Protein AF-A0A355WFZ4-F1 (afdb_monomer_lite)

Radius of gyration: 23.81 Å; chains: 1; bounding box: 80×72×52 Å

Sequence (322 aa):
ASVEVGNEFNSQDFVSGPVADTDINTRAAYYVRQLKSVHAQVKAANPNVRILGCSTLAIPLAYLRPVFALGGGDYMDALAIHPYSTSVEQLARQVALVRRIPQARLMPIEVTEFGSTDPIQAPAKLLEGFCQMALAGVTRLVWYPLSARGDGLVPLIDAKGGITNVGRSFGFIQQQLVGRHAANFAPDPFTYACRFEETRLVIWGEPRAMTLSQGLEAFDATGSQIAGNDLTLSMERPMLVIGDQPITIGENVTLSAQTIVADSMHQFGYPETGEDWVVTDPSNDLPGARVRKLRWCSALIRNARRRCGHRRLPILPMAISA

pLDDT: mean 86.52, std 22.3, range [25.28, 98.81]

Secondary structure (DSSP, 8-state):
-EEE--S-TTSSTT--GGGTTS-HHHHHHHHHHHHHHHHHHHHHH-TT-EEEEEEEEB--HHHHHHHHHTTGGGG-SEEEEE-TTS-HHHHHHHHHHHHTSGGGSSSPEEEEEE--S-TTTHHHHHHHHHHHHHHTTEEEEEES-SB--SSS---SB-TTSPBPHHHHHHHHHHHHTTTSBEEE--SSTTEEEEEETTTEEEEEESS-EEEEPTTEEEE-TTSPBPPSSEEE--SS--EEEEESS---BTTTEEEPPP-----TTTS-----TT--S----GGGGSPPPB---------SSSSS-S----------------

Structure (mmCIF, N/CA/C/O backbone):
data_AF-A0A355WFZ4-F1
#
_entry.id   AF-A0A355WFZ4-F1
#
loop_
_atom_site.group_PDB
_atom_site.id
_atom_site.type_symbol
_atom_site.label_atom_id
_atom_site.label_alt_id
_atom_site.label_comp_id
_atom_site.label_asym_id
_atom_site.label_entity_id
_atom_site.label_seq_id
_atom_site.pdbx_PDB_ins_code
_atom_site.Cartn_x
_atom_site.Cartn_y
_atom_site.Cartn_z
_atom_site.occupancy
_atom_site.B_iso_or_equiv
_atom_site.auth_seq_id
_atom_site.auth_comp_id
_atom_site.auth_asym_id
_atom_site.auth_atom_id
_atom_site.pdbx_PDB_model_num
ATOM 1 N N . ALA A 1 1 ? 4.658 -19.061 -12.144 1.00 88.69 1 ALA A N 1
ATOM 2 C CA . ALA A 1 1 ? 5.939 -18.460 -11.720 1.00 88.69 1 ALA A CA 1
ATOM 3 C C . ALA A 1 1 ? 5.990 -17.034 -12.252 1.00 88.69 1 ALA A C 1
ATOM 5 O O . ALA A 1 1 ? 5.230 -16.742 -13.173 1.00 88.69 1 ALA A O 1
ATOM 6 N N . SER A 1 2 ? 6.831 -16.180 -11.676 1.00 95.69 2 SER A N 1
ATOM 7 C CA . SER A 1 2 ? 6.993 -14.796 -12.124 1.00 95.69 2 SER A CA 1
ATOM 8 C C . SER A 1 2 ? 8.476 -14.445 -12.210 1.00 95.69 2 SER A C 1
ATOM 10 O O . SER A 1 2 ? 9.257 -14.980 -11.423 1.00 95.69 2 SER A O 1
ATOM 12 N N . VAL A 1 3 ? 8.833 -13.557 -13.133 1.00 97.75 3 VAL A N 1
ATOM 13 C CA . VAL A 1 3 ? 10.136 -12.889 -13.221 1.00 97.75 3 VAL A CA 1
ATOM 14 C C . VAL A 1 3 ? 9.890 -11.393 -13.089 1.00 97.75 3 VAL A C 1
ATOM 16 O O . VAL A 1 3 ? 8.984 -10.866 -13.726 1.00 97.75 3 VAL A O 1
ATOM 19 N N . GLU A 1 4 ? 10.675 -10.727 -12.258 1.00 98.31 4 GLU A N 1
ATOM 20 C CA . GLU A 1 4 ? 10.659 -9.276 -12.087 1.00 98.31 4 GLU A CA 1
ATOM 21 C C . GLU A 1 4 ? 11.906 -8.697 -12.758 1.00 98.31 4 GLU A C 1
ATOM 23 O O . GLU A 1 4 ? 12.997 -9.258 -12.621 1.00 98.31 4 GLU A O 1
ATOM 28 N N . VAL A 1 5 ? 11.732 -7.667 -13.590 1.00 98.12 5 VAL A N 1
ATOM 29 C CA . VAL A 1 5 ? 12.778 -7.189 -14.502 1.00 98.12 5 VAL A CA 1
ATOM 30 C C . VAL A 1 5 ? 13.340 -5.859 -14.034 1.00 98.12 5 VAL A C 1
ATOM 32 O O . VAL A 1 5 ? 12.703 -4.816 -14.192 1.00 98.12 5 VAL A O 1
ATOM 35 N N . GLY A 1 6 ? 14.584 -5.912 -13.560 1.00 95.31 6 GLY A N 1
ATOM 36 C CA . GLY A 1 6 ? 15.262 -4.784 -12.933 1.00 95.31 6 GLY A CA 1
ATOM 37 C C . GLY A 1 6 ? 14.899 -4.658 -11.455 1.00 95.31 6 GLY A C 1
ATOM 38 O O . GLY A 1 6 ? 14.191 -5.494 -10.904 1.00 95.31 6 GLY A O 1
ATOM 39 N N . ASN A 1 7 ? 15.433 -3.621 -10.824 1.00 97.38 7 ASN A N 1
ATOM 40 C CA . ASN A 1 7 ? 15.061 -3.176 -9.489 1.00 97.38 7 ASN A CA 1
ATOM 41 C C . ASN A 1 7 ? 15.321 -1.676 -9.449 1.00 97.38 7 ASN A C 1
ATOM 43 O O . ASN A 1 7 ? 16.426 -1.276 -9.792 1.00 97.38 7 ASN A O 1
ATOM 47 N N . GLU A 1 8 ? 14.318 -0.865 -9.128 1.00 96.38 8 GLU A N 1
ATOM 48 C CA . GLU A 1 8 ? 14.431 0.587 -8.948 1.00 96.38 8 GLU A CA 1
ATOM 49 C C . GLU A 1 8 ? 15.274 1.288 -10.019 1.00 96.38 8 GLU A C 1
ATOM 51 O O . GLU A 1 8 ? 16.073 2.175 -9.738 1.00 96.38 8 GLU A O 1
ATOM 56 N N . PHE A 1 9 ? 15.078 0.916 -11.288 1.00 96.56 9 PHE A N 1
ATOM 57 C CA . PHE A 1 9 ? 15.880 1.438 -12.404 1.00 96.56 9 PHE A CA 1
ATOM 58 C C . PHE A 1 9 ? 15.730 2.963 -12.581 1.00 96.56 9 PHE A C 1
ATOM 60 O O . PHE A 1 9 ? 16.476 3.592 -13.324 1.00 96.56 9 PHE A O 1
ATOM 67 N N . ASN A 1 10 ? 14.756 3.575 -11.903 1.00 95.44 10 ASN A N 1
ATOM 68 C CA . ASN A 1 10 ? 14.553 5.017 -11.822 1.00 95.44 10 ASN A CA 1
ATOM 69 C C . ASN A 1 10 ? 15.418 5.725 -10.762 1.00 95.44 10 ASN A C 1
ATOM 71 O O . ASN A 1 10 ? 15.412 6.955 -10.737 1.00 95.44 10 ASN A O 1
ATOM 75 N N . SER A 1 11 ? 16.121 4.998 -9.892 1.00 93.12 11 SER A N 1
ATOM 76 C CA . SER A 1 11 ? 17.047 5.553 -8.899 1.00 93.12 11 SER A CA 1
ATOM 77 C C . SER A 1 11 ? 18.495 5.476 -9.396 1.00 93.12 11 SER A C 1
ATOM 79 O O . SER A 1 11 ? 18.774 4.884 -10.441 1.00 93.12 11 SER A O 1
ATOM 81 N N . GLN A 1 12 ? 19.421 6.129 -8.686 1.00 89.75 12 GLN A N 1
ATOM 82 C CA . GLN A 1 12 ? 20.854 6.050 -8.996 1.00 89.75 12 GLN A CA 1
ATOM 83 C C . GLN A 1 12 ? 21.537 4.828 -8.371 1.00 89.75 12 GLN A C 1
ATOM 85 O O . GLN A 1 12 ? 22.607 4.440 -8.824 1.00 89.75 12 GLN A O 1
ATOM 90 N N . ASP A 1 13 ? 20.908 4.185 -7.387 1.00 89.62 13 ASP A N 1
ATOM 91 C CA . ASP A 1 13 ? 21.522 3.093 -6.625 1.00 89.62 13 ASP A CA 1
ATOM 92 C C . ASP A 1 13 ? 21.526 1.757 -7.386 1.00 89.62 13 ASP A C 1
ATOM 94 O O . ASP A 1 13 ? 22.292 0.850 -7.062 1.00 89.62 13 ASP A O 1
ATOM 98 N N . PHE A 1 14 ? 20.694 1.635 -8.427 1.00 92.94 14 PHE A N 1
ATOM 99 C CA . PHE A 1 14 ? 20.492 0.388 -9.176 1.00 92.94 14 PHE A CA 1
ATOM 100 C C . PHE A 1 14 ? 20.863 0.469 -10.660 1.00 92.94 14 PHE A C 1
ATOM 102 O O . PHE A 1 14 ? 20.609 -0.461 -11.430 1.00 92.94 14 PHE A O 1
ATOM 109 N N . VAL A 1 15 ? 21.506 1.559 -11.073 1.00 93.56 15 VAL A N 1
ATOM 110 C CA . VAL A 1 15 ? 22.071 1.710 -12.415 1.00 93.56 15 VAL A CA 1
ATOM 111 C C . VAL A 1 15 ? 23.556 2.029 -12.315 1.00 93.56 15 VAL A C 1
ATOM 113 O O . VAL A 1 15 ? 24.019 2.640 -11.361 1.00 93.56 15 VAL A O 1
ATOM 116 N N . SER A 1 16 ? 24.331 1.595 -13.303 1.00 93.00 16 SER A N 1
ATOM 117 C CA . SER A 1 16 ? 25.772 1.840 -13.347 1.00 93.00 16 SER A CA 1
ATOM 118 C C . SER A 1 16 ? 26.261 2.025 -14.782 1.00 93.00 16 SER A C 1
ATOM 120 O O . SER A 1 16 ? 25.524 1.803 -15.751 1.00 93.00 16 SER A O 1
ATOM 122 N N . GLY A 1 17 ? 27.513 2.468 -14.919 1.00 92.62 17 GLY A N 1
ATOM 123 C CA . GLY A 1 17 ? 28.113 2.777 -16.214 1.00 92.62 17 GLY A CA 1
ATOM 124 C C . GLY A 1 17 ? 27.390 3.927 -16.929 1.00 92.62 17 GLY A C 1
ATOM 125 O O . GLY A 1 17 ? 26.762 4.753 -16.267 1.00 92.62 17 GLY A O 1
ATOM 126 N N . PRO A 1 18 ? 27.414 3.971 -18.276 1.00 91.19 18 PRO A N 1
ATOM 127 C CA . PRO A 1 18 ? 26.877 5.102 -19.034 1.00 91.19 18 PRO A CA 1
ATOM 128 C C . PRO A 1 18 ? 25.403 5.421 -18.770 1.00 91.19 18 PRO A C 1
ATOM 130 O O . PRO A 1 18 ? 24.981 6.541 -19.016 1.00 91.19 18 PRO A O 1
ATOM 133 N N . VAL A 1 19 ? 24.600 4.460 -18.296 1.00 93.00 19 VAL A N 1
ATOM 134 C CA . VAL A 1 19 ? 23.173 4.684 -18.005 1.00 93.00 19 VAL A CA 1
ATOM 135 C C . VAL A 1 19 ? 22.972 5.538 -16.746 1.00 93.00 19 VAL A C 1
ATOM 137 O O . VAL A 1 19 ? 21.999 6.294 -16.686 1.00 93.00 19 VAL A O 1
ATOM 140 N N . ALA A 1 20 ? 23.879 5.473 -15.766 1.00 91.62 20 ALA A N 1
ATOM 141 C CA . ALA A 1 20 ? 23.766 6.229 -14.513 1.00 91.62 20 ALA A CA 1
ATOM 142 C C . ALA A 1 20 ? 23.818 7.753 -14.722 1.00 91.62 20 ALA A C 1
ATOM 144 O O . ALA A 1 20 ? 23.142 8.507 -14.019 1.00 91.62 20 ALA A O 1
ATOM 145 N N . ASP A 1 21 ? 24.527 8.194 -15.759 1.00 91.69 21 ASP A N 1
ATOM 146 C CA . ASP A 1 21 ? 24.696 9.611 -16.091 1.00 91.69 21 ASP A CA 1
ATOM 147 C C . ASP A 1 21 ? 23.621 10.131 -17.062 1.00 91.69 21 ASP A C 1
ATOM 149 O O . ASP A 1 21 ? 23.637 11.295 -17.458 1.00 91.69 21 ASP A O 1
ATOM 153 N N . THR A 1 22 ? 22.672 9.279 -17.473 1.00 93.44 22 THR A N 1
ATOM 154 C CA . THR A 1 22 ? 21.607 9.673 -18.410 1.00 93.44 22 THR A CA 1
ATOM 155 C C . THR A 1 22 ? 20.417 10.316 -17.711 1.00 93.44 22 THR A C 1
ATOM 157 O O . THR A 1 22 ? 20.097 9.990 -16.562 1.00 93.44 22 THR A O 1
ATOM 160 N N . ASP A 1 23 ? 19.718 11.189 -18.441 1.00 94.12 23 ASP A N 1
ATOM 161 C CA . ASP A 1 23 ? 18.435 11.742 -18.019 1.00 94.12 23 ASP A CA 1
ATOM 162 C C . ASP A 1 23 ? 17.348 10.654 -17.923 1.00 94.12 23 ASP A C 1
ATOM 164 O O . ASP A 1 23 ? 17.473 9.550 -18.463 1.00 94.12 23 ASP A O 1
ATOM 168 N N . ILE A 1 24 ? 16.243 10.979 -17.249 1.00 92.44 24 ILE A N 1
ATOM 169 C CA . ILE A 1 24 ? 15.193 10.009 -16.924 1.00 92.44 24 ILE A CA 1
ATOM 170 C C . ILE A 1 24 ? 14.494 9.414 -18.160 1.00 92.44 24 ILE A C 1
ATOM 172 O O . ILE A 1 24 ? 14.084 8.252 -18.125 1.00 92.44 24 ILE A O 1
ATOM 176 N N . ASN A 1 25 ? 14.399 10.158 -19.269 1.00 94.31 25 ASN A N 1
ATOM 177 C CA . ASN A 1 25 ? 13.775 9.675 -20.503 1.00 94.31 25 ASN A CA 1
ATOM 178 C C . ASN A 1 25 ? 14.709 8.705 -21.227 1.00 94.31 25 ASN A C 1
ATOM 180 O O . ASN A 1 25 ? 14.296 7.621 -21.644 1.00 94.31 25 ASN A O 1
ATOM 184 N N . THR A 1 26 ? 15.988 9.068 -21.334 1.00 96.00 26 THR A N 1
ATOM 185 C CA . THR A 1 26 ? 17.018 8.188 -21.896 1.00 96.00 26 THR A CA 1
ATOM 186 C C . THR A 1 26 ? 17.138 6.902 -21.076 1.00 96.00 26 THR A C 1
ATOM 188 O O . THR A 1 26 ? 17.192 5.804 -21.640 1.00 96.00 26 THR A O 1
ATOM 191 N N . ARG A 1 27 ? 17.081 7.010 -19.745 1.00 95.75 27 ARG A N 1
ATOM 192 C CA . ARG A 1 27 ? 17.073 5.867 -18.829 1.00 95.75 27 ARG A CA 1
ATOM 193 C C . ARG A 1 27 ? 15.866 4.955 -19.046 1.00 95.75 27 ARG A C 1
ATOM 195 O O . ARG A 1 27 ? 16.045 3.744 -19.175 1.00 95.75 27 ARG A O 1
ATOM 202 N N . ALA A 1 28 ? 14.663 5.515 -19.180 1.00 97.50 28 ALA A N 1
ATOM 203 C CA . ALA A 1 28 ? 13.464 4.750 -19.526 1.00 97.50 28 ALA A CA 1
ATOM 204 C C . ALA A 1 28 ? 13.621 3.994 -20.859 1.00 97.50 28 ALA A C 1
ATOM 206 O O . ALA A 1 28 ? 13.208 2.839 -20.965 1.00 97.50 28 ALA A O 1
ATOM 207 N N . ALA A 1 29 ? 14.284 4.582 -21.860 1.00 98.00 29 ALA A N 1
ATOM 208 C CA . ALA A 1 29 ? 14.560 3.898 -23.122 1.00 98.00 29 ALA A CA 1
ATOM 209 C C . ALA A 1 29 ? 15.531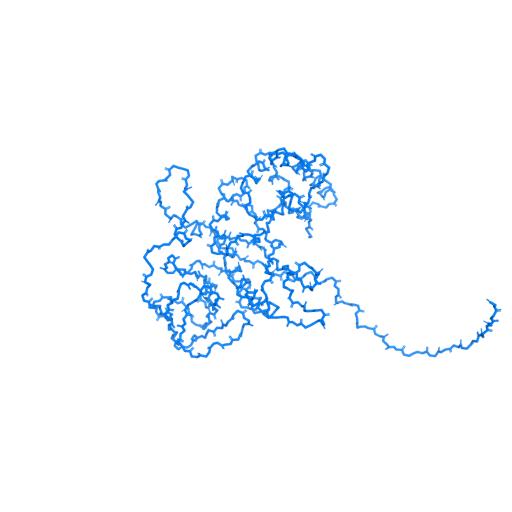 2.715 -22.978 1.00 98.00 29 ALA A C 1
ATOM 211 O O . ALA A 1 29 ? 15.327 1.676 -23.612 1.00 98.00 29 ALA A O 1
ATOM 212 N N . TYR A 1 30 ? 16.565 2.831 -22.136 1.00 97.88 30 TYR A N 1
ATOM 213 C CA . TYR A 1 30 ? 17.419 1.687 -21.791 1.00 97.88 30 TYR A CA 1
ATOM 214 C C . TYR A 1 30 ? 16.623 0.582 -21.098 1.00 97.88 30 TYR A C 1
ATOM 216 O O . TYR A 1 30 ? 16.735 -0.582 -21.492 1.00 97.88 30 TYR A O 1
ATOM 224 N N . TYR A 1 31 ? 15.777 0.951 -20.136 1.00 98.19 31 TYR A N 1
ATOM 225 C CA . TYR A 1 31 ? 14.924 0.006 -19.429 1.00 98.19 31 TYR A CA 1
ATOM 226 C C . TYR A 1 31 ? 13.984 -0.748 -20.377 1.00 98.19 31 TYR A C 1
ATOM 228 O O . TYR A 1 31 ? 13.946 -1.975 -20.360 1.00 98.19 31 TYR A O 1
ATOM 236 N N . VAL A 1 32 ? 13.281 -0.051 -21.277 1.00 98.69 32 VAL A N 1
ATOM 237 C CA . VAL A 1 32 ? 12.354 -0.694 -22.227 1.00 98.69 32 VAL A CA 1
ATOM 238 C C . VAL A 1 32 ? 13.083 -1.651 -23.175 1.00 98.69 32 VAL A C 1
ATOM 240 O O . VAL A 1 32 ? 12.563 -2.727 -23.476 1.00 98.69 32 VAL A O 1
ATOM 243 N N . ARG A 1 33 ? 14.315 -1.334 -23.602 1.00 98.25 33 ARG A N 1
ATOM 244 C CA . ARG A 1 33 ? 15.141 -2.276 -24.382 1.00 98.25 33 ARG A CA 1
ATOM 245 C C . ARG A 1 33 ? 15.482 -3.538 -23.588 1.00 98.25 33 ARG A C 1
ATOM 247 O O . ARG A 1 33 ? 15.392 -4.637 -24.139 1.00 98.25 33 ARG A O 1
ATOM 254 N N . GLN A 1 34 ? 15.846 -3.395 -22.312 1.00 97.81 34 GLN A N 1
ATOM 255 C CA . GLN A 1 34 ? 16.092 -4.531 -21.423 1.00 97.81 34 GLN A CA 1
ATOM 256 C C . GLN A 1 34 ? 14.819 -5.364 -21.236 1.00 97.81 34 GLN A C 1
ATOM 258 O O . GLN A 1 34 ? 14.849 -6.574 -21.456 1.00 97.81 34 GLN A O 1
ATOM 263 N N . LEU A 1 35 ? 13.698 -4.718 -20.907 1.00 98.69 35 LEU A N 1
ATOM 264 C CA . LEU A 1 35 ? 12.406 -5.363 -20.691 1.00 98.69 35 LEU A CA 1
ATOM 265 C C . LEU A 1 35 ? 11.958 -6.153 -21.926 1.00 98.69 35 LEU A C 1
ATOM 267 O O . LEU A 1 35 ? 11.606 -7.324 -21.807 1.00 98.69 35 LEU A O 1
ATOM 271 N N . LYS A 1 36 ? 12.070 -5.568 -23.123 1.00 98.81 36 LYS A N 1
ATOM 272 C CA . LYS A 1 36 ? 11.775 -6.245 -24.394 1.00 98.81 36 LYS A CA 1
ATOM 273 C C . LYS A 1 36 ? 12.645 -7.486 -24.617 1.00 98.81 36 LYS A C 1
ATOM 275 O O . LYS A 1 36 ? 12.135 -8.526 -25.033 1.00 98.81 36 LYS A O 1
ATOM 280 N N . SER A 1 37 ? 13.947 -7.388 -24.339 1.00 98.62 37 SER A N 1
ATOM 281 C CA . SER A 1 37 ? 14.881 -8.514 -24.477 1.00 98.62 37 SER A CA 1
ATOM 282 C C . SER A 1 37 ? 14.549 -9.651 -23.507 1.00 98.62 37 SER A C 1
ATOM 284 O O . SER A 1 37 ? 14.468 -10.812 -23.915 1.00 98.62 37 SER A O 1
ATOM 286 N N . VAL A 1 38 ? 14.294 -9.320 -22.237 1.00 98.50 38 VAL A N 1
ATOM 287 C CA . VAL A 1 38 ? 13.907 -10.302 -21.217 1.00 98.50 38 VAL A CA 1
ATOM 288 C C . VAL A 1 38 ? 12.568 -10.940 -21.569 1.00 98.50 38 VAL A C 1
ATOM 290 O O . VAL A 1 38 ? 12.455 -12.161 -21.525 1.00 98.50 38 VAL A O 1
ATOM 293 N N . HIS A 1 39 ? 11.581 -10.149 -21.994 1.00 98.69 39 HIS A N 1
ATOM 294 C CA . HIS A 1 39 ? 10.284 -10.653 -22.431 1.00 98.69 39 HIS A CA 1
ATOM 295 C C . HIS A 1 39 ? 10.419 -11.694 -23.544 1.00 98.69 39 HIS A C 1
ATOM 297 O O . HIS A 1 39 ? 9.887 -12.796 -23.413 1.00 98.69 39 HIS A O 1
ATOM 303 N N . ALA A 1 40 ? 11.171 -11.391 -24.608 1.00 98.62 40 ALA A N 1
ATOM 304 C CA . ALA A 1 40 ? 11.374 -12.325 -25.715 1.00 98.62 40 ALA A CA 1
ATOM 305 C C . ALA A 1 40 ? 11.968 -13.666 -25.242 1.00 98.62 40 ALA A C 1
ATOM 307 O O . ALA A 1 40 ? 11.459 -14.727 -25.600 1.00 98.62 40 ALA A O 1
ATOM 308 N N . GLN A 1 41 ? 12.997 -13.625 -24.392 1.00 98.50 41 GLN A N 1
ATOM 309 C CA . GLN A 1 41 ? 13.666 -14.828 -23.889 1.00 98.50 41 GLN A CA 1
ATOM 310 C C . GLN A 1 41 ? 12.789 -15.624 -22.914 1.00 98.50 41 GLN A C 1
ATOM 312 O O . GLN A 1 41 ? 12.681 -16.845 -23.030 1.00 98.50 41 GLN A O 1
ATOM 317 N N . VAL A 1 42 ? 12.120 -14.943 -21.980 1.00 98.31 42 VAL A N 1
ATOM 318 C CA . VAL A 1 42 ? 11.232 -15.578 -21.000 1.00 98.31 42 VAL A CA 1
ATOM 319 C C . VAL A 1 42 ? 10.053 -16.243 -21.699 1.00 98.31 42 VAL A C 1
ATOM 321 O O . VAL A 1 42 ? 9.771 -17.404 -21.415 1.00 98.31 42 VAL A O 1
ATOM 324 N N . LYS A 1 43 ? 9.384 -15.556 -22.634 1.00 98.31 43 LYS A N 1
ATOM 325 C CA . LYS A 1 43 ? 8.224 -16.126 -23.333 1.00 98.31 43 LYS A CA 1
ATOM 326 C C . LYS A 1 43 ? 8.619 -17.253 -24.293 1.00 98.31 43 LYS A C 1
ATOM 328 O O . LYS A 1 43 ? 7.846 -18.197 -24.427 1.00 98.31 43 LYS A O 1
ATOM 333 N N . ALA A 1 44 ? 9.816 -17.209 -24.889 1.00 98.44 44 ALA A N 1
ATOM 334 C CA . ALA A 1 44 ? 10.353 -18.324 -25.675 1.00 98.44 44 ALA A CA 1
ATOM 335 C C . ALA A 1 44 ? 10.629 -19.569 -24.813 1.00 98.44 44 ALA A C 1
ATOM 337 O O . ALA A 1 44 ? 10.345 -20.685 -25.239 1.00 98.44 44 ALA A O 1
ATOM 338 N N . ALA A 1 45 ? 11.149 -19.387 -23.594 1.00 98.25 45 ALA A N 1
ATOM 339 C CA . ALA A 1 45 ? 11.408 -20.490 -22.670 1.00 98.25 45 ALA A CA 1
ATOM 340 C C . ALA A 1 45 ? 10.123 -21.040 -22.027 1.00 98.25 45 ALA A C 1
ATOM 342 O O . ALA A 1 45 ? 9.968 -22.251 -21.871 1.00 98.25 45 ALA A O 1
ATOM 343 N N . ASN A 1 46 ? 9.206 -20.160 -21.614 1.00 98.19 46 ASN A N 1
ATOM 344 C CA . ASN A 1 46 ? 7.917 -20.528 -21.041 1.00 98.19 46 ASN A CA 1
ATOM 345 C C . ASN A 1 46 ? 6.902 -19.367 -21.150 1.00 98.19 46 ASN A C 1
ATOM 347 O O . ASN A 1 46 ? 6.970 -18.417 -20.359 1.00 98.19 46 ASN A O 1
ATOM 351 N N . PRO A 1 47 ? 5.893 -19.457 -22.037 1.00 97.44 47 PRO A N 1
ATOM 352 C CA . PRO A 1 47 ? 4.930 -18.373 -22.250 1.00 97.44 47 PRO A CA 1
ATOM 353 C C . PRO A 1 47 ? 4.031 -18.091 -21.033 1.00 97.44 47 PRO A C 1
ATOM 355 O O . PRO A 1 47 ? 3.483 -16.996 -20.919 1.00 97.44 47 PRO A O 1
ATOM 358 N N . ASN A 1 48 ? 3.912 -19.035 -20.089 1.00 97.50 48 ASN A N 1
ATOM 359 C CA . ASN A 1 48 ? 3.064 -18.905 -18.898 1.00 97.50 48 ASN A CA 1
ATOM 360 C C . ASN A 1 48 ? 3.743 -18.169 -17.728 1.00 97.50 48 ASN A C 1
ATOM 362 O O . ASN A 1 48 ? 3.135 -17.995 -16.667 1.00 97.50 48 ASN A O 1
ATOM 366 N N . VAL A 1 49 ? 5.017 -17.787 -17.858 1.00 98.25 49 VAL A N 1
ATOM 367 C CA . VAL A 1 49 ? 5.706 -17.001 -16.828 1.00 98.25 49 VAL A CA 1
ATOM 368 C C . VAL A 1 49 ? 5.221 -15.557 -16.894 1.00 98.25 49 VAL A C 1
ATOM 370 O O . VAL A 1 49 ? 5.267 -14.929 -17.952 1.00 98.25 49 VAL A O 1
ATOM 373 N N . ARG A 1 50 ? 4.765 -15.035 -15.748 1.00 98.19 50 ARG A N 1
ATOM 374 C CA . ARG A 1 50 ? 4.399 -13.621 -15.605 1.00 98.19 50 ARG A CA 1
ATOM 375 C C . ARG A 1 50 ? 5.652 -12.757 -15.533 1.00 98.19 50 ARG A C 1
ATOM 377 O O . ARG A 1 50 ? 6.611 -13.146 -14.868 1.00 98.19 50 ARG A O 1
ATOM 384 N N . ILE A 1 51 ? 5.616 -11.587 -16.145 1.00 98.69 51 ILE A N 1
ATOM 385 C CA . ILE A 1 51 ? 6.694 -10.604 -16.124 1.00 98.69 51 ILE A CA 1
ATOM 386 C C . ILE A 1 51 ? 6.216 -9.374 -15.359 1.00 98.69 51 ILE A C 1
ATOM 388 O O . ILE A 1 51 ? 5.206 -8.778 -15.717 1.00 98.69 51 ILE A O 1
ATOM 392 N N . LEU A 1 52 ? 6.915 -9.018 -14.288 1.00 98.69 52 LEU A N 1
ATOM 393 C CA . LEU A 1 52 ? 6.692 -7.787 -13.538 1.00 98.69 52 LEU A CA 1
ATOM 394 C C . LEU A 1 52 ? 7.723 -6.761 -14.005 1.00 98.69 52 LEU A C 1
ATOM 396 O O . LEU A 1 52 ? 8.909 -7.086 -14.107 1.00 98.69 52 LEU A O 1
ATOM 400 N N . GLY A 1 53 ? 7.264 -5.553 -14.315 1.00 98.38 53 GLY A N 1
ATOM 401 C CA . GLY A 1 53 ? 8.116 -4.475 -14.800 1.00 98.38 53 GLY A CA 1
ATOM 402 C C . GLY A 1 53 ? 8.258 -3.311 -13.823 1.00 98.38 53 GLY A C 1
ATOM 403 O O . GLY A 1 53 ? 7.468 -3.125 -12.901 1.00 98.38 53 GLY A O 1
ATOM 404 N N . CYS A 1 54 ? 9.259 -2.495 -14.116 1.00 97.69 54 CYS A N 1
ATOM 405 C CA . CYS A 1 54 ? 9.722 -1.268 -13.482 1.00 97.69 54 CYS A CA 1
ATOM 406 C C . CYS A 1 54 ? 10.300 -1.409 -12.068 1.00 97.69 54 CYS A C 1
ATOM 408 O O . CYS A 1 54 ? 11.402 -0.904 -11.855 1.00 97.69 54 CYS A O 1
ATOM 410 N N . SER A 1 55 ? 9.586 -2.053 -11.139 1.00 97.44 55 SER A N 1
ATOM 411 C CA . SER A 1 55 ? 9.997 -2.209 -9.728 1.00 97.44 55 SER A CA 1
ATOM 412 C C . SER A 1 55 ? 10.465 -0.886 -9.130 1.00 97.44 55 SER A C 1
ATOM 414 O O . SER A 1 55 ? 11.581 -0.770 -8.636 1.00 97.44 55 SER A O 1
ATOM 416 N N . THR A 1 56 ? 9.674 0.171 -9.329 1.00 97.94 56 THR A N 1
ATOM 417 C CA . THR A 1 56 ? 10.172 1.538 -9.151 1.00 97.94 56 THR A CA 1
ATOM 418 C C . THR A 1 56 ? 10.342 1.916 -7.694 1.00 97.94 56 THR A C 1
ATOM 420 O O . THR A 1 56 ? 9.441 1.670 -6.897 1.00 97.94 56 THR A O 1
ATOM 423 N N . LEU A 1 57 ? 11.392 2.679 -7.388 1.00 95.44 57 LEU A N 1
ATOM 424 C CA . LEU A 1 57 ? 11.438 3.445 -6.148 1.00 95.44 57 LEU A CA 1
ATOM 425 C C . LEU A 1 57 ? 10.313 4.489 -6.187 1.00 95.44 57 LEU A C 1
ATOM 427 O O . LEU A 1 57 ? 10.277 5.316 -7.106 1.00 95.44 57 LEU A O 1
ATOM 431 N N . ALA A 1 58 ? 9.430 4.461 -5.188 1.00 94.19 58 ALA A N 1
ATOM 432 C CA . ALA A 1 58 ? 8.233 5.299 -5.079 1.00 94.19 58 ALA A CA 1
ATOM 433 C C . ALA A 1 58 ? 7.199 5.069 -6.207 1.00 94.19 58 ALA A C 1
ATOM 435 O O . ALA A 1 58 ? 7.116 3.986 -6.789 1.00 94.19 58 ALA A O 1
ATOM 436 N N . ILE A 1 59 ? 6.396 6.100 -6.513 1.00 96.06 59 ILE A N 1
ATOM 437 C CA . ILE A 1 59 ? 5.415 6.138 -7.615 1.00 96.06 59 ILE A CA 1
ATOM 438 C C . ILE A 1 59 ? 5.824 7.237 -8.628 1.00 96.06 59 ILE A C 1
ATOM 440 O O . ILE A 1 59 ? 5.217 8.309 -8.694 1.00 96.06 59 ILE A O 1
ATOM 444 N N . PRO A 1 60 ? 6.900 7.035 -9.414 1.00 95.44 60 PRO A N 1
ATOM 445 C CA . PRO A 1 60 ? 7.550 8.108 -10.163 1.00 95.44 60 PRO A CA 1
ATOM 446 C C . PRO A 1 60 ? 6.903 8.331 -11.539 1.00 95.44 60 PRO A C 1
ATOM 448 O O . PRO A 1 60 ? 7.385 7.831 -12.557 1.00 95.44 60 PRO A O 1
ATOM 451 N N . LEU A 1 61 ? 5.838 9.136 -11.618 1.00 95.12 61 LEU A N 1
ATOM 452 C CA . LEU A 1 61 ? 5.156 9.426 -12.896 1.00 95.12 61 LEU A CA 1
ATOM 453 C C . LEU A 1 61 ? 6.090 9.969 -13.987 1.00 95.12 61 LEU A C 1
ATOM 455 O O . LEU A 1 61 ? 5.897 9.653 -15.161 1.00 95.12 61 LEU A O 1
ATOM 459 N N . ALA A 1 62 ? 7.105 10.753 -13.609 1.00 94.19 62 ALA A N 1
ATOM 460 C CA . ALA A 1 62 ? 8.099 11.294 -14.535 1.00 94.19 62 ALA A CA 1
ATOM 461 C C . ALA A 1 62 ? 8.933 10.203 -15.232 1.00 94.19 62 ALA A C 1
ATOM 463 O O . ALA A 1 62 ? 9.366 10.407 -16.358 1.00 94.19 62 ALA A O 1
ATOM 464 N N . TYR A 1 63 ? 9.117 9.044 -14.595 1.00 97.19 63 TYR A N 1
ATOM 465 C CA . TYR A 1 63 ? 9.787 7.882 -15.184 1.00 97.19 63 TYR A CA 1
ATOM 466 C C . TYR A 1 63 ? 8.799 6.930 -15.868 1.00 97.19 63 TYR A C 1
ATOM 468 O O . TYR A 1 63 ? 9.041 6.466 -16.982 1.00 97.19 63 TYR A O 1
ATOM 476 N N . LEU A 1 64 ? 7.653 6.665 -15.229 1.00 98.25 64 LEU A N 1
ATOM 477 C CA . LEU A 1 64 ? 6.653 5.732 -15.751 1.00 98.25 64 LEU A CA 1
ATOM 478 C C . LEU A 1 64 ? 6.061 6.209 -17.083 1.00 98.25 64 LEU A C 1
ATOM 480 O O . LEU A 1 64 ? 5.892 5.400 -17.992 1.00 98.25 64 LEU A O 1
ATOM 484 N N . ARG A 1 65 ? 5.784 7.512 -17.242 1.00 97.50 65 ARG A N 1
ATOM 485 C CA . ARG A 1 65 ? 5.226 8.062 -18.491 1.00 97.50 65 ARG A CA 1
ATOM 486 C C . ARG A 1 65 ? 6.113 7.760 -19.711 1.00 97.50 65 ARG A C 1
ATOM 488 O O . ARG A 1 65 ? 5.582 7.180 -20.655 1.00 97.50 65 ARG A O 1
ATOM 495 N N . PRO A 1 66 ? 7.426 8.065 -19.710 1.00 97.94 66 PRO A N 1
ATOM 496 C CA . PRO A 1 66 ? 8.334 7.652 -20.779 1.00 97.94 66 PRO A CA 1
ATOM 497 C C . PRO A 1 66 ? 8.374 6.140 -21.027 1.00 97.94 66 PRO A C 1
ATOM 499 O O . PRO A 1 66 ? 8.335 5.724 -22.182 1.00 97.94 66 PRO A O 1
ATOM 502 N N . VAL A 1 67 ? 8.403 5.306 -19.977 1.00 98.62 67 VAL A N 1
ATOM 503 C CA . VAL A 1 67 ? 8.400 3.837 -20.135 1.00 98.62 67 VAL A CA 1
ATOM 504 C C . VAL A 1 67 ? 7.164 3.372 -20.910 1.00 98.62 67 VAL A C 1
ATOM 506 O O . VAL A 1 67 ? 7.292 2.629 -21.883 1.00 98.62 67 VAL A O 1
ATOM 509 N N . PHE A 1 68 ? 5.973 3.835 -20.523 1.00 98.50 68 PHE A N 1
ATOM 510 C CA . PHE A 1 68 ? 4.731 3.491 -21.221 1.00 98.50 68 PHE A CA 1
ATOM 511 C C . PHE A 1 68 ? 4.646 4.123 -22.619 1.00 98.50 68 PHE A C 1
ATOM 513 O O . PHE A 1 68 ? 4.208 3.461 -23.555 1.00 98.50 68 PHE A O 1
ATOM 520 N N . ALA A 1 69 ? 5.119 5.359 -22.807 1.00 97.50 69 ALA A N 1
ATOM 521 C CA . ALA A 1 69 ? 5.147 6.015 -24.120 1.00 97.50 69 ALA A CA 1
ATOM 522 C C . ALA A 1 69 ? 6.026 5.270 -25.143 1.00 97.50 69 ALA A C 1
ATOM 524 O O . ALA A 1 69 ? 5.748 5.296 -26.338 1.00 97.50 69 ALA A O 1
ATOM 525 N N . LEU A 1 70 ? 7.060 4.572 -24.672 1.00 98.31 70 LEU A N 1
ATOM 526 C CA . LEU A 1 70 ? 7.940 3.728 -25.483 1.00 98.31 70 LEU A CA 1
ATOM 527 C C . LEU A 1 70 ? 7.395 2.300 -25.700 1.00 98.31 70 LEU A C 1
ATOM 529 O O . LEU A 1 70 ? 8.103 1.456 -26.251 1.00 98.31 70 LEU A O 1
ATOM 533 N N . GLY A 1 71 ? 6.166 2.009 -25.260 1.00 98.12 71 GLY A N 1
ATOM 534 C CA . GLY A 1 71 ? 5.542 0.688 -25.375 1.00 98.12 71 GLY A CA 1
ATOM 535 C C . GLY A 1 71 ? 6.014 -0.318 -24.324 1.00 98.12 71 GLY A C 1
ATOM 536 O O . GLY A 1 71 ? 5.856 -1.520 -24.507 1.00 98.12 71 GLY A O 1
ATOM 537 N N . GLY A 1 72 ? 6.602 0.136 -23.210 1.00 98.31 72 GLY A N 1
ATOM 538 C CA . GLY A 1 72 ? 7.052 -0.747 -22.128 1.00 98.31 72 GLY A CA 1
ATOM 539 C C . GLY A 1 72 ? 5.937 -1.633 -21.561 1.00 98.31 72 GLY A C 1
ATOM 540 O O . GLY A 1 72 ? 6.206 -2.757 -21.142 1.00 98.31 72 GLY A O 1
ATOM 541 N N . GLY A 1 73 ? 4.685 -1.161 -21.603 1.00 98.00 73 GLY A N 1
ATOM 542 C CA . GLY A 1 73 ? 3.521 -1.918 -21.145 1.00 98.00 73 GLY A CA 1
ATOM 543 C C . GLY A 1 73 ? 3.274 -3.218 -21.912 1.00 98.00 73 GLY A C 1
ATOM 544 O O . GLY A 1 73 ? 2.780 -4.170 -21.318 1.00 98.00 73 GLY A O 1
ATOM 545 N N . ASP A 1 74 ? 3.693 -3.303 -23.177 1.00 98.38 74 ASP A N 1
ATOM 546 C CA . ASP A 1 74 ? 3.491 -4.488 -24.025 1.00 98.38 74 ASP A CA 1
ATOM 547 C C . ASP A 1 74 ? 4.385 -5.675 -23.621 1.00 98.38 74 ASP A C 1
ATOM 549 O O . ASP A 1 74 ? 4.213 -6.791 -24.110 1.00 98.38 74 ASP A O 1
ATOM 553 N N . TYR A 1 75 ? 5.357 -5.442 -22.735 1.00 98.69 75 TYR A N 1
ATOM 554 C CA . TYR A 1 75 ? 6.369 -6.420 -22.337 1.00 98.69 75 TYR A CA 1
ATOM 555 C C . TYR A 1 75 ? 6.276 -6.827 -20.858 1.00 98.69 75 TYR A C 1
ATOM 557 O O . TYR A 1 75 ? 7.172 -7.511 -20.359 1.00 98.69 75 TYR A O 1
ATOM 565 N N . MET A 1 76 ? 5.212 -6.431 -20.150 1.00 98.38 76 MET A N 1
ATOM 566 C CA . MET A 1 76 ? 4.975 -6.793 -18.750 1.00 98.38 76 MET A CA 1
ATOM 567 C C . MET A 1 76 ? 3.509 -7.152 -18.483 1.00 98.38 76 MET A C 1
ATOM 569 O O . MET A 1 76 ? 2.586 -6.587 -19.056 1.00 98.38 76 MET A O 1
ATOM 573 N N . ASP A 1 77 ? 3.305 -8.092 -17.565 1.00 98.44 77 ASP A N 1
ATOM 574 C CA . ASP A 1 77 ? 1.998 -8.568 -17.107 1.00 98.44 77 ASP A CA 1
ATOM 575 C C . ASP A 1 77 ? 1.493 -7.794 -15.869 1.00 98.44 77 ASP A C 1
ATOM 577 O O . ASP A 1 77 ? 0.325 -7.913 -15.491 1.00 98.44 77 ASP A O 1
ATOM 581 N N . ALA A 1 78 ? 2.376 -7.058 -15.185 1.00 98.50 78 ALA A N 1
ATOM 582 C CA . ALA A 1 78 ? 2.058 -6.203 -14.044 1.00 98.50 78 ALA A CA 1
ATOM 583 C C . ALA A 1 78 ? 3.136 -5.128 -13.833 1.00 98.50 78 ALA A C 1
ATOM 585 O O . ALA A 1 78 ? 4.316 -5.361 -14.107 1.00 98.50 78 ALA A O 1
ATOM 586 N N . LEU A 1 79 ? 2.728 -3.987 -13.281 1.00 98.69 79 LEU A N 1
ATOM 587 C CA . LEU A 1 79 ? 3.619 -2.927 -12.822 1.00 98.69 79 LEU A CA 1
ATOM 588 C C . LEU A 1 79 ? 4.008 -3.180 -11.359 1.00 98.69 79 LEU A C 1
ATOM 590 O O . LEU A 1 79 ? 3.135 -3.219 -10.492 1.00 98.69 79 LEU A O 1
ATOM 594 N N . ALA A 1 80 ? 5.303 -3.322 -11.090 1.00 98.62 80 ALA A N 1
ATOM 595 C CA . ALA A 1 80 ? 5.856 -3.408 -9.744 1.00 98.62 80 ALA A CA 1
ATOM 596 C C . ALA A 1 80 ? 6.306 -2.027 -9.230 1.00 98.62 80 ALA A C 1
ATOM 598 O O . ALA A 1 80 ? 6.904 -1.250 -9.982 1.00 98.62 80 ALA A O 1
ATOM 599 N N . ILE A 1 81 ? 6.019 -1.719 -7.960 1.00 98.31 81 ILE A N 1
ATOM 600 C CA . ILE A 1 81 ? 6.389 -0.454 -7.294 1.00 98.31 81 ILE A CA 1
ATOM 601 C C . ILE A 1 81 ? 6.822 -0.678 -5.835 1.00 98.31 81 ILE A C 1
ATOM 603 O O . ILE A 1 81 ? 6.310 -1.579 -5.167 1.00 98.31 81 ILE A O 1
ATOM 607 N N . HIS A 1 82 ? 7.707 0.182 -5.326 1.00 98.00 82 HIS A N 1
ATOM 608 C CA . HIS A 1 82 ? 8.242 0.179 -3.959 1.00 98.00 82 HIS A CA 1
ATOM 609 C C . HIS A 1 82 ? 7.944 1.527 -3.266 1.00 98.00 82 HIS A C 1
ATOM 611 O O . HIS A 1 82 ? 8.763 2.452 -3.297 1.00 98.00 82 HIS A O 1
ATOM 617 N N . PRO A 1 83 ? 6.757 1.716 -2.658 1.00 96.69 83 PRO A N 1
ATOM 618 C CA . PRO A 1 83 ? 6.278 3.025 -2.208 1.00 96.69 83 PRO A CA 1
ATOM 619 C C . PRO A 1 83 ? 6.879 3.477 -0.859 1.00 96.69 83 PRO A C 1
ATOM 621 O O . PRO A 1 83 ? 6.168 3.990 -0.000 1.00 96.69 83 PRO A O 1
ATOM 624 N N . TYR A 1 84 ? 8.188 3.308 -0.645 1.00 93.06 84 TYR A N 1
ATOM 625 C CA . TYR A 1 84 ? 8.855 3.634 0.625 1.00 93.06 84 TYR A CA 1
ATOM 626 C C . TYR A 1 84 ? 8.724 5.105 1.046 1.00 93.06 84 TYR A C 1
ATOM 628 O O . TYR A 1 84 ? 8.582 5.380 2.238 1.00 93.06 84 TYR A O 1
ATOM 636 N N . SER A 1 85 ? 8.749 6.033 0.086 1.00 86.88 85 SER A N 1
ATOM 637 C CA . SER A 1 85 ? 8.663 7.484 0.316 1.00 86.88 85 SER A CA 1
ATOM 638 C C . SER A 1 85 ? 7.245 8.052 0.204 1.00 86.88 85 SER A C 1
ATOM 640 O O . SER A 1 85 ? 7.051 9.262 0.296 1.00 86.88 85 SER A O 1
ATOM 642 N N . THR A 1 86 ? 6.245 7.202 -0.027 1.00 90.50 86 THR A N 1
ATOM 643 C CA . THR A 1 86 ? 4.843 7.610 -0.137 1.00 90.50 86 THR A CA 1
ATOM 644 C C . THR A 1 86 ? 4.159 7.372 1.203 1.00 90.50 86 THR A C 1
ATOM 646 O O . THR A 1 86 ? 4.186 6.249 1.711 1.00 90.50 86 THR A O 1
ATOM 649 N N . SER A 1 87 ? 3.545 8.405 1.790 1.00 92.19 87 SER A N 1
ATOM 650 C CA . SER A 1 87 ? 2.690 8.187 2.960 1.00 92.19 87 SER A CA 1
ATOM 651 C C . SER A 1 87 ? 1.503 7.311 2.569 1.00 92.19 87 SER A C 1
ATOM 653 O O . SER A 1 87 ? 0.994 7.388 1.445 1.00 92.19 87 SER A O 1
ATOM 655 N N . VAL A 1 88 ? 1.068 6.449 3.484 1.00 94.31 88 VAL A N 1
ATOM 656 C CA . VAL A 1 88 ? 0.007 5.476 3.198 1.00 94.31 88 VAL A CA 1
ATOM 657 C C . VAL A 1 88 ? -1.295 6.190 2.819 1.00 94.31 88 VAL A C 1
ATOM 659 O O . VAL A 1 88 ? -1.952 5.790 1.863 1.00 94.31 88 VAL A O 1
ATOM 662 N N . GLU A 1 89 ? -1.580 7.332 3.444 1.00 94.12 89 GLU A N 1
ATOM 663 C CA . GLU A 1 89 ? -2.722 8.223 3.189 1.00 94.12 89 GLU A CA 1
ATOM 664 C C . GLU A 1 89 ? -2.752 8.843 1.781 1.00 94.12 89 GLU A C 1
ATOM 666 O O . GLU A 1 89 ? -3.793 9.311 1.307 1.00 94.12 89 GLU A O 1
ATOM 671 N N . GLN A 1 90 ? -1.600 8.914 1.111 1.00 92.19 90 GLN A N 1
ATOM 672 C CA . GLN A 1 90 ? -1.473 9.462 -0.243 1.00 92.19 90 GLN A CA 1
ATOM 673 C C . GLN A 1 90 ? -1.385 8.365 -1.303 1.00 92.19 90 GLN A C 1
ATOM 675 O O . GLN A 1 90 ? -1.524 8.650 -2.493 1.00 92.19 90 GLN A O 1
ATOM 680 N N . LEU A 1 91 ? -1.171 7.110 -0.897 1.00 93.38 91 LEU A N 1
ATOM 681 C CA . LEU A 1 91 ? -0.877 6.011 -1.808 1.00 93.38 91 LEU A CA 1
ATOM 682 C C . LEU A 1 91 ? -1.992 5.805 -2.833 1.00 93.38 91 LEU A C 1
ATOM 684 O O . LEU A 1 91 ? -1.709 5.770 -4.029 1.00 93.38 91 LEU A O 1
ATOM 688 N N . ALA A 1 92 ? -3.252 5.713 -2.395 1.00 92.31 92 ALA A N 1
ATOM 689 C CA . ALA A 1 92 ? -4.377 5.494 -3.304 1.00 92.31 92 ALA A CA 1
ATOM 690 C C . ALA A 1 92 ? -4.518 6.630 -4.334 1.00 92.31 92 ALA A C 1
ATOM 692 O O . ALA A 1 92 ? -4.644 6.368 -5.533 1.00 92.31 92 ALA A O 1
ATOM 693 N N . ARG A 1 93 ? -4.380 7.887 -3.891 1.00 90.25 93 ARG A N 1
ATOM 694 C CA . ARG A 1 93 ? -4.405 9.073 -4.763 1.00 90.25 93 ARG A CA 1
ATOM 695 C C . ARG A 1 93 ? -3.260 9.072 -5.777 1.00 90.25 93 ARG A C 1
ATOM 697 O O . ARG A 1 93 ? -3.478 9.353 -6.951 1.00 90.25 93 ARG A O 1
ATOM 704 N N . GLN A 1 94 ? -2.047 8.710 -5.365 1.00 93.25 94 GLN A N 1
ATOM 705 C CA . GLN A 1 94 ? -0.904 8.643 -6.279 1.00 93.25 94 GLN A CA 1
ATOM 706 C C . GLN A 1 94 ? -1.001 7.469 -7.260 1.00 93.25 94 GLN A C 1
ATOM 708 O O . GLN A 1 94 ? -0.665 7.620 -8.436 1.00 93.25 94 GLN A O 1
ATOM 713 N N . VAL A 1 95 ? -1.518 6.315 -6.826 1.00 95.31 95 VAL A N 1
ATOM 714 C CA . VAL A 1 95 ? -1.816 5.193 -7.728 1.00 95.31 95 VAL A CA 1
ATOM 715 C C . VAL A 1 95 ? -2.854 5.604 -8.771 1.00 95.31 95 VAL A C 1
ATOM 717 O O . VAL A 1 95 ? -2.680 5.283 -9.947 1.00 95.31 95 VAL A O 1
ATOM 720 N N . ALA A 1 96 ? -3.880 6.372 -8.399 1.00 93.50 96 ALA A N 1
ATOM 721 C CA . ALA A 1 96 ? -4.860 6.880 -9.355 1.00 93.50 96 ALA A CA 1
ATOM 722 C C . ALA A 1 96 ? -4.223 7.719 -10.478 1.00 93.50 96 ALA A C 1
ATOM 724 O O . ALA A 1 96 ? -4.627 7.615 -11.635 1.00 93.50 96 ALA A O 1
ATOM 725 N N . LEU A 1 97 ? -3.147 8.461 -10.199 1.00 94.19 97 LEU A N 1
ATOM 726 C CA . LEU A 1 97 ? -2.402 9.171 -11.245 1.00 94.19 97 LEU A CA 1
ATOM 727 C C . LEU A 1 97 ? -1.694 8.236 -12.222 1.00 94.19 97 LEU A C 1
ATOM 729 O O . LEU A 1 97 ? -1.629 8.532 -13.416 1.00 94.19 97 LEU A O 1
ATOM 733 N N . VAL A 1 98 ? -1.180 7.101 -11.744 1.00 95.69 98 VAL A N 1
ATOM 734 C CA . VAL A 1 98 ? -0.635 6.059 -12.625 1.00 95.69 98 VAL A CA 1
ATOM 735 C C . VAL A 1 98 ? -1.746 5.508 -13.514 1.00 95.69 98 VAL A C 1
ATOM 737 O O . VAL A 1 98 ? -1.533 5.316 -14.709 1.00 95.69 98 VAL A O 1
ATOM 740 N N . ARG A 1 99 ? -2.958 5.330 -12.970 1.00 95.44 99 ARG A N 1
ATOM 741 C CA . ARG A 1 99 ? -4.134 4.859 -13.721 1.00 95.44 99 ARG A CA 1
ATOM 742 C C . ARG A 1 99 ? -4.588 5.811 -14.829 1.00 95.44 99 ARG A C 1
ATOM 744 O O . ARG A 1 99 ? -5.244 5.353 -15.762 1.00 95.44 99 ARG A O 1
ATOM 751 N N . ARG A 1 100 ? -4.185 7.088 -14.794 1.00 94.25 100 ARG A N 1
ATOM 752 C CA . ARG A 1 100 ? -4.401 8.043 -15.899 1.00 94.25 100 ARG A CA 1
ATOM 753 C C . ARG A 1 100 ? -3.520 7.758 -17.125 1.00 94.25 100 ARG A C 1
ATOM 755 O O . ARG A 1 100 ? -3.796 8.277 -18.202 1.00 94.25 100 ARG A O 1
ATOM 762 N N . ILE A 1 101 ? -2.472 6.936 -17.006 1.00 95.00 101 ILE A N 1
ATOM 763 C CA . ILE A 1 101 ? -1.671 6.487 -18.154 1.00 95.00 101 ILE A CA 1
ATOM 764 C C . ILE A 1 101 ? -2.448 5.370 -18.877 1.00 95.00 101 ILE A C 1
ATOM 766 O O . ILE A 1 101 ? -2.689 4.330 -18.262 1.00 95.00 101 ILE A O 1
ATOM 770 N N . PRO A 1 102 ? -2.806 5.507 -20.173 1.00 93.69 102 PRO A N 1
ATOM 771 C CA . PRO A 1 102 ? -3.713 4.571 -20.850 1.00 93.69 102 PRO A CA 1
ATOM 772 C C . PRO A 1 102 ? -3.310 3.092 -20.750 1.00 93.69 102 PRO A C 1
ATOM 774 O O . PRO A 1 102 ? -4.135 2.255 -20.389 1.00 93.69 102 PRO A O 1
ATOM 777 N N . GLN A 1 103 ? -2.034 2.770 -20.989 1.00 94.88 103 GLN A N 1
ATOM 778 C CA . GLN A 1 103 ? -1.522 1.395 -20.883 1.00 94.88 103 GLN A CA 1
ATOM 779 C C . GLN A 1 103 ? -1.485 0.865 -19.437 1.00 94.88 103 GLN A C 1
ATOM 781 O O . GLN A 1 103 ? -1.529 -0.343 -19.224 1.00 94.88 103 GLN A O 1
ATOM 786 N N . ALA A 1 104 ? -1.436 1.746 -18.433 1.00 95.50 104 ALA A N 1
ATOM 787 C CA . ALA A 1 104 ? -1.423 1.367 -17.022 1.00 95.50 104 ALA A CA 1
ATOM 788 C C . ALA A 1 104 ? -2.827 1.330 -16.396 1.00 95.50 104 ALA A C 1
ATOM 790 O O . ALA A 1 104 ? -2.993 0.781 -15.307 1.00 95.50 104 ALA A O 1
ATOM 791 N N . ARG A 1 105 ? -3.850 1.881 -17.067 1.00 94.38 105 ARG A N 1
ATOM 792 C CA . ARG A 1 105 ? -5.215 2.039 -16.534 1.00 94.38 105 ARG A CA 1
ATOM 793 C C . ARG A 1 105 ? -5.783 0.755 -15.938 1.00 94.38 105 ARG A C 1
ATOM 795 O O . ARG A 1 105 ? -6.363 0.795 -14.863 1.00 94.38 105 ARG A O 1
ATOM 802 N N . LEU A 1 106 ? -5.581 -0.383 -16.600 1.00 93.88 106 LEU A N 1
ATOM 803 C CA . LEU A 1 106 ? -6.083 -1.689 -16.147 1.00 93.88 106 LEU A CA 1
ATOM 804 C C . LEU A 1 106 ? -4.969 -2.686 -15.801 1.00 93.88 106 LEU A C 1
ATOM 806 O O . LEU A 1 106 ? -5.250 -3.818 -15.414 1.00 93.88 106 LEU A O 1
ATOM 810 N N . MET A 1 107 ? -3.702 -2.285 -15.924 1.00 97.50 107 MET A N 1
ATOM 811 C CA . MET A 1 107 ? -2.565 -3.160 -15.643 1.00 97.50 107 MET A CA 1
ATOM 812 C C . MET A 1 107 ? -2.524 -3.528 -14.151 1.00 97.50 107 MET A C 1
ATOM 814 O O . MET A 1 107 ? -2.602 -2.633 -13.312 1.00 97.50 107 MET A O 1
ATOM 818 N N . PRO A 1 108 ? -2.384 -4.801 -13.755 1.00 98.31 108 PRO A N 1
ATOM 819 C CA . PRO A 1 108 ? -2.214 -5.135 -12.345 1.00 98.31 108 PRO A CA 1
ATOM 820 C C . PRO A 1 108 ? -1.029 -4.371 -11.741 1.00 98.31 108 PRO A C 1
ATOM 822 O O . PRO A 1 108 ? 0.043 -4.326 -12.342 1.00 98.31 108 PRO A O 1
ATOM 825 N N . ILE A 1 109 ? -1.226 -3.775 -10.565 1.00 98.44 109 ILE A N 1
ATOM 826 C CA . ILE A 1 109 ? -0.136 -3.182 -9.782 1.00 98.44 109 ILE A CA 1
ATOM 827 C C . ILE A 1 109 ? 0.204 -4.159 -8.656 1.00 98.44 109 ILE A C 1
ATOM 829 O O . ILE A 1 109 ? -0.695 -4.690 -7.992 1.00 98.44 109 ILE A O 1
ATOM 833 N N . GLU A 1 110 ? 1.492 -4.421 -8.468 1.00 98.50 110 GLU A N 1
ATOM 834 C CA . GLU A 1 110 ? 2.038 -5.241 -7.390 1.00 98.50 110 GLU A CA 1
ATOM 835 C C . GLU A 1 110 ? 3.044 -4.408 -6.585 1.00 98.50 110 GLU A C 1
ATOM 837 O O . GLU A 1 110 ? 3.927 -3.766 -7.140 1.00 98.50 110 GLU A O 1
ATOM 842 N N . VAL A 1 111 ? 2.905 -4.404 -5.262 1.00 98.50 111 VAL A N 1
ATOM 843 C CA . VAL A 1 111 ? 3.876 -3.803 -4.348 1.00 98.50 111 VAL A CA 1
ATOM 844 C C . VAL A 1 111 ? 4.821 -4.912 -3.901 1.00 98.50 111 VAL A C 1
ATOM 846 O O . VAL A 1 111 ? 4.460 -5.752 -3.068 1.00 98.50 111 VAL A O 1
ATOM 849 N N . THR A 1 112 ? 5.993 -4.973 -4.527 1.00 98.12 112 THR A N 1
ATOM 850 C CA . THR A 1 112 ? 6.992 -6.036 -4.326 1.00 98.12 112 THR A CA 1
ATOM 851 C C . THR A 1 112 ? 7.960 -5.735 -3.185 1.00 98.12 112 THR A C 1
ATOM 853 O O . THR A 1 112 ? 8.539 -6.676 -2.639 1.00 98.12 112 THR A O 1
ATOM 856 N N . GLU A 1 113 ? 8.006 -4.482 -2.725 1.00 97.38 113 GLU A N 1
ATOM 857 C CA . GLU A 1 113 ? 8.667 -4.069 -1.488 1.00 97.38 113 GLU A CA 1
ATOM 858 C C . GLU A 1 113 ? 7.853 -2.995 -0.752 1.00 97.38 113 GLU A C 1
ATOM 860 O O . GLU A 1 113 ? 7.461 -1.972 -1.314 1.00 97.38 113 GLU A O 1
ATOM 865 N N . PHE A 1 114 ? 7.588 -3.233 0.532 1.00 97.75 114 PHE A N 1
ATOM 866 C CA . PHE A 1 114 ? 6.999 -2.269 1.456 1.00 97.75 114 PHE A CA 1
ATOM 867 C C . PHE A 1 114 ? 7.500 -2.555 2.864 1.00 97.75 114 PHE A C 1
ATOM 869 O O . PHE A 1 114 ? 7.544 -3.710 3.286 1.00 97.75 114 PHE A O 1
ATOM 876 N N . GLY A 1 115 ? 7.869 -1.519 3.607 1.00 96.94 115 GLY A N 1
ATOM 877 C CA . GLY A 1 115 ? 8.446 -1.706 4.929 1.00 96.94 115 GLY A CA 1
ATOM 878 C C . GLY A 1 115 ? 8.566 -0.423 5.737 1.00 96.94 115 GLY A C 1
ATOM 879 O O . GLY A 1 115 ? 8.185 0.674 5.309 1.00 96.94 115 GLY A O 1
ATOM 880 N N . SER A 1 116 ? 9.124 -0.584 6.929 1.00 97.12 116 SER A N 1
ATOM 881 C CA . SER A 1 116 ? 9.445 0.493 7.859 1.00 97.12 116 SER A CA 1
ATOM 882 C C . SER A 1 116 ? 10.824 0.254 8.454 1.00 97.12 116 SER A C 1
ATOM 884 O O . SER A 1 116 ? 11.196 -0.895 8.688 1.00 97.12 116 SER A O 1
ATOM 886 N N . THR A 1 117 ? 11.554 1.330 8.726 1.00 96.94 117 THR A N 1
ATOM 887 C CA . THR A 1 117 ? 12.750 1.319 9.582 1.00 96.94 117 THR A CA 1
ATOM 888 C C . THR A 1 117 ? 12.405 1.580 11.050 1.00 96.94 117 THR A C 1
ATOM 890 O O . THR A 1 117 ? 13.228 1.337 11.926 1.00 96.94 117 THR A O 1
ATOM 893 N N . ASP A 1 118 ? 11.183 2.037 11.335 1.00 96.81 118 ASP A N 1
ATOM 894 C CA . ASP A 1 118 ? 10.688 2.276 12.689 1.00 96.81 118 ASP A CA 1
ATOM 895 C C . ASP A 1 118 ? 10.010 1.005 13.239 1.00 96.81 118 ASP A C 1
ATOM 897 O O . ASP A 1 118 ? 8.943 0.627 12.737 1.00 96.81 118 ASP A O 1
ATOM 901 N N . PRO A 1 119 ? 10.588 0.330 14.254 1.00 95.31 119 PRO A N 1
ATOM 902 C CA . PRO A 1 119 ? 10.027 -0.892 14.828 1.00 95.31 119 PRO A CA 1
ATOM 903 C C . PRO A 1 119 ? 8.752 -0.669 15.647 1.00 95.31 119 PRO A C 1
ATOM 905 O O . PRO A 1 119 ? 7.980 -1.616 15.808 1.00 95.31 119 PRO A O 1
ATOM 908 N N . ILE A 1 120 ? 8.529 0.543 16.163 1.00 96.25 120 ILE A N 1
ATOM 909 C CA . ILE A 1 120 ? 7.330 0.903 16.924 1.00 96.25 120 ILE A CA 1
ATOM 910 C C . ILE A 1 120 ? 6.164 1.085 15.952 1.00 96.25 120 ILE A C 1
ATOM 912 O O . ILE A 1 120 ? 5.102 0.502 16.161 1.00 96.25 120 ILE A O 1
ATOM 916 N N . GLN A 1 121 ? 6.388 1.814 14.856 1.00 97.31 121 GLN A N 1
ATOM 917 C CA . GLN A 1 121 ? 5.348 2.134 13.871 1.00 97.31 121 GLN A CA 1
ATOM 918 C C . GLN A 1 121 ? 5.158 1.058 12.788 1.00 97.31 121 GLN A C 1
ATOM 920 O O . GLN A 1 121 ? 4.150 1.056 12.086 1.00 97.31 121 GLN A O 1
ATOM 925 N N . ALA A 1 122 ? 6.086 0.105 12.636 1.00 98.06 122 ALA A N 1
ATOM 926 C CA . ALA A 1 122 ? 5.998 -0.937 11.604 1.00 98.06 122 ALA A CA 1
ATOM 927 C C . ALA A 1 122 ? 4.668 -1.727 11.586 1.00 98.06 122 ALA A C 1
ATOM 929 O O . ALA A 1 122 ? 4.148 -1.945 10.489 1.00 98.06 122 ALA A O 1
ATOM 930 N N . PRO A 1 123 ? 4.089 -2.156 12.730 1.00 98.56 123 PRO A N 1
ATOM 931 C CA . PRO A 1 123 ? 2.789 -2.827 12.741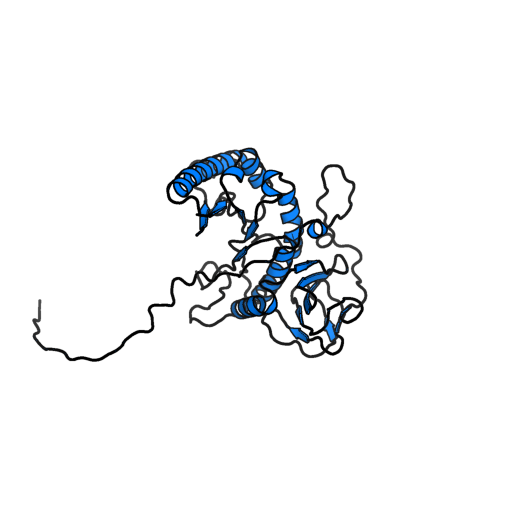 1.00 98.56 123 PRO A CA 1
ATOM 932 C C . PRO A 1 123 ? 1.659 -1.935 12.210 1.00 98.56 123 PRO A C 1
ATOM 934 O O . PRO A 1 123 ? 0.882 -2.381 11.368 1.00 98.56 123 PRO A O 1
ATOM 937 N N . ALA A 1 124 ? 1.594 -0.680 12.671 1.00 98.44 124 ALA A N 1
ATOM 938 C CA . ALA A 1 124 ? 0.594 0.300 12.247 1.00 98.44 124 ALA A CA 1
ATOM 939 C C . ALA A 1 124 ? 0.684 0.553 10.738 1.00 98.44 124 ALA A C 1
ATOM 941 O O . ALA A 1 124 ? -0.277 0.303 10.008 1.00 98.44 124 ALA A O 1
ATOM 942 N N . LYS A 1 125 ? 1.895 0.863 10.258 1.00 98.31 125 LYS A N 1
ATOM 943 C CA . LYS A 1 125 ? 2.179 1.091 8.839 1.00 98.31 125 LYS A CA 1
ATOM 944 C C . LYS A 1 125 ? 1.795 -0.100 7.961 1.00 98.31 125 LYS A C 1
ATOM 946 O O . LYS A 1 125 ? 1.329 0.091 6.838 1.00 98.31 125 LYS A O 1
ATOM 951 N N . LEU A 1 126 ? 1.990 -1.336 8.431 1.00 98.69 126 LEU A N 1
ATOM 952 C CA . LEU A 1 126 ? 1.571 -2.526 7.687 1.00 98.69 126 LEU A CA 1
ATOM 953 C C . LEU A 1 126 ? 0.039 -2.624 7.583 1.00 98.69 126 LEU A C 1
ATOM 955 O O . LEU A 1 126 ? -0.465 -2.934 6.503 1.00 98.69 126 LEU A O 1
ATOM 959 N N . LEU A 1 127 ? -0.699 -2.349 8.661 1.00 98.81 127 LEU A N 1
ATOM 960 C CA . LEU A 1 127 ? -2.165 -2.387 8.659 1.00 98.81 127 LEU A CA 1
ATOM 961 C C . LEU A 1 127 ? -2.773 -1.273 7.790 1.00 98.81 127 LEU A C 1
ATOM 963 O O . LEU A 1 127 ? -3.620 -1.553 6.938 1.00 98.81 127 LEU A O 1
ATOM 967 N N . GLU A 1 128 ? -2.303 -0.036 7.949 1.00 98.62 128 GLU A N 1
ATOM 968 C CA . GLU A 1 128 ? -2.717 1.120 7.139 1.00 98.62 128 GLU A CA 1
ATOM 969 C C . GLU A 1 128 ? -2.356 0.920 5.667 1.00 98.62 128 GLU A C 1
ATOM 971 O O . GLU A 1 128 ? -3.189 1.091 4.777 1.00 98.62 128 GLU A O 1
ATOM 976 N N . GLY A 1 129 ? -1.118 0.491 5.404 1.00 98.12 129 GLY A N 1
ATOM 977 C CA . GLY A 1 129 ? -0.632 0.205 4.062 1.00 98.12 129 GLY A CA 1
ATOM 978 C C . GLY A 1 129 ? -1.460 -0.881 3.385 1.00 98.12 129 GLY A C 1
ATOM 979 O O . GLY A 1 129 ? -1.859 -0.708 2.237 1.00 98.12 129 GLY A O 1
ATOM 980 N N . PHE A 1 130 ? -1.800 -1.964 4.093 1.00 98.56 130 PHE A N 1
ATOM 981 C CA . PHE A 1 130 ? -2.678 -3.004 3.555 1.00 98.56 130 PHE A CA 1
ATOM 982 C C . PHE A 1 130 ? -4.056 -2.446 3.174 1.00 98.56 130 PHE A C 1
ATOM 984 O O . PHE A 1 130 ? -4.554 -2.741 2.088 1.00 98.56 130 PHE A O 1
ATOM 991 N N . CYS A 1 131 ? -4.642 -1.612 4.037 1.00 98.38 131 CYS A N 1
ATOM 992 C CA . CYS A 1 131 ? -5.908 -0.934 3.781 1.00 98.38 131 CYS A CA 1
ATOM 993 C C . CYS A 1 131 ? -5.847 -0.057 2.519 1.00 98.38 131 CYS A C 1
ATOM 995 O O . CYS A 1 131 ? -6.604 -0.270 1.572 1.00 98.38 131 CYS A O 1
ATOM 997 N N . GLN A 1 132 ? -4.897 0.877 2.460 1.00 97.88 132 GLN A N 1
ATOM 998 C CA . GLN A 1 132 ? -4.771 1.838 1.361 1.00 97.88 132 GLN A CA 1
ATOM 999 C C . GLN A 1 132 ? -4.395 1.168 0.036 1.00 97.88 132 GLN A C 1
ATOM 1001 O O . GLN A 1 132 ? -4.910 1.530 -1.018 1.00 97.88 132 GLN A O 1
ATOM 1006 N N . MET A 1 133 ? -3.548 0.139 0.069 1.00 97.81 133 MET A N 1
ATOM 1007 C CA . MET A 1 133 ? -3.200 -0.634 -1.123 1.00 97.81 133 MET A CA 1
ATOM 1008 C C . MET A 1 133 ? -4.378 -1.466 -1.636 1.00 97.81 133 MET A C 1
ATOM 1010 O O . MET A 1 133 ? -4.551 -1.579 -2.850 1.00 97.81 133 MET A O 1
ATOM 1014 N N . ALA A 1 134 ? -5.212 -2.014 -0.745 1.00 97.44 134 ALA A N 1
ATOM 1015 C CA . ALA A 1 134 ? -6.435 -2.699 -1.150 1.00 97.44 134 ALA A CA 1
ATOM 1016 C C . ALA A 1 134 ? -7.404 -1.738 -1.861 1.00 97.44 134 ALA A C 1
ATOM 1018 O O . ALA A 1 134 ? -7.884 -2.066 -2.947 1.00 97.44 134 ALA A O 1
ATOM 1019 N N . LEU A 1 135 ? -7.613 -0.534 -1.309 1.00 96.50 135 LEU A N 1
ATOM 1020 C CA . LEU A 1 135 ? -8.418 0.522 -1.944 1.00 96.50 135 LEU A CA 1
ATOM 1021 C C . LEU A 1 135 ? -7.832 0.982 -3.287 1.00 96.50 135 LEU A C 1
ATOM 1023 O O . LEU A 1 135 ? -8.566 1.229 -4.237 1.00 96.50 135 LEU A O 1
ATOM 1027 N N . ALA A 1 136 ? -6.504 1.032 -3.402 1.00 95.81 136 ALA A N 1
ATOM 1028 C CA . ALA A 1 136 ? -5.803 1.395 -4.633 1.00 95.81 136 ALA A CA 1
ATOM 1029 C C . ALA A 1 136 ? -5.829 0.299 -5.723 1.00 95.81 136 ALA A C 1
ATOM 1031 O O . ALA A 1 136 ? -5.243 0.464 -6.798 1.00 95.81 136 ALA A O 1
ATOM 1032 N N . GLY A 1 137 ? -6.451 -0.852 -5.455 1.00 95.56 137 GLY A N 1
ATOM 1033 C CA . GLY A 1 137 ? -6.504 -1.969 -6.394 1.00 95.56 137 GLY A CA 1
ATOM 1034 C C . GLY A 1 137 ? -5.174 -2.716 -6.553 1.00 95.56 137 GLY A C 1
ATOM 1035 O O . GLY A 1 137 ? -4.949 -3.368 -7.578 1.00 95.56 137 GLY A O 1
ATOM 1036 N N . VAL A 1 138 ? -4.269 -2.620 -5.573 1.00 97.19 138 VAL A N 1
ATOM 1037 C CA . VAL A 1 138 ? -3.018 -3.388 -5.561 1.00 97.19 138 VAL A CA 1
ATOM 1038 C C . VAL A 1 138 ? -3.348 -4.872 -5.427 1.00 97.19 138 VAL A C 1
ATOM 1040 O O . VAL A 1 138 ? -4.061 -5.314 -4.530 1.00 97.19 138 VAL A O 1
ATOM 1043 N N . THR A 1 139 ? -2.802 -5.675 -6.333 1.00 95.81 139 THR A N 1
ATOM 1044 C CA . THR A 1 139 ? -3.155 -7.099 -6.450 1.00 95.81 139 THR A CA 1
ATOM 1045 C C . THR A 1 139 ? -2.260 -8.018 -5.621 1.00 95.81 139 THR A C 1
ATOM 1047 O O . THR A 1 139 ? -2.638 -9.161 -5.337 1.00 95.81 139 THR A O 1
ATOM 1050 N N . ARG A 1 140 ? -1.094 -7.513 -5.203 1.00 95.94 140 ARG A N 1
ATOM 1051 C CA . ARG A 1 140 ? -0.121 -8.190 -4.345 1.00 95.94 140 ARG A CA 1
ATOM 1052 C C . ARG A 1 140 ? 0.638 -7.166 -3.507 1.00 95.94 140 ARG A C 1
ATOM 1054 O O . ARG A 1 140 ? 1.116 -6.182 -4.053 1.00 95.94 140 ARG A O 1
ATOM 1061 N N . LEU A 1 141 ? 0.811 -7.468 -2.224 1.00 96.50 141 LEU A N 1
ATOM 1062 C CA . LEU A 1 141 ? 1.701 -6.762 -1.304 1.00 96.50 141 LEU A CA 1
ATOM 1063 C C . LEU A 1 141 ? 2.761 -7.734 -0.779 1.00 96.50 141 LEU A C 1
ATOM 1065 O O . LEU A 1 141 ? 2.455 -8.896 -0.490 1.00 96.50 141 LEU A O 1
ATOM 1069 N N . VAL A 1 142 ? 3.996 -7.264 -0.647 1.00 97.75 142 VAL A N 1
ATOM 1070 C CA . VAL A 1 142 ? 5.105 -7.968 -0.006 1.00 97.75 142 VAL A CA 1
ATOM 1071 C C . VAL A 1 142 ? 5.710 -7.059 1.060 1.00 97.75 142 VAL A C 1
ATOM 1073 O O . VAL A 1 142 ? 6.242 -5.999 0.746 1.00 97.75 142 VAL A O 1
ATOM 1076 N N . TRP A 1 143 ? 5.646 -7.488 2.324 1.00 98.25 143 TRP A N 1
ATOM 1077 C CA . TRP A 1 143 ? 6.443 -6.854 3.371 1.00 98.25 143 TRP A CA 1
ATOM 1078 C C . TRP A 1 143 ? 7.909 -7.241 3.195 1.00 98.25 143 TRP A C 1
ATOM 1080 O O . TRP A 1 143 ? 8.229 -8.433 3.113 1.00 98.25 143 TRP A O 1
ATOM 1090 N N . TYR A 1 144 ? 8.786 -6.246 3.175 1.00 97.00 144 TYR A N 1
ATOM 1091 C CA . TYR A 1 144 ? 10.224 -6.431 3.125 1.00 97.00 144 TYR A CA 1
ATOM 1092 C C . TYR A 1 144 ? 10.870 -5.855 4.403 1.00 97.00 144 TYR A C 1
ATOM 1094 O O . TYR A 1 144 ? 10.639 -4.682 4.710 1.00 97.00 144 TYR A O 1
ATOM 1102 N N . PRO A 1 145 ? 11.695 -6.636 5.137 1.00 97.12 145 PRO A N 1
ATOM 1103 C CA . PRO A 1 145 ? 12.129 -8.008 4.849 1.00 97.12 145 PRO A CA 1
ATOM 1104 C C . PRO A 1 145 ? 11.422 -9.096 5.688 1.00 97.12 145 PRO A C 1
ATOM 1106 O O . PRO A 1 145 ? 10.759 -8.841 6.693 1.00 97.12 145 PRO A O 1
ATOM 1109 N N . LEU A 1 146 ? 11.615 -10.365 5.302 1.00 96.94 146 LEU A N 1
ATOM 1110 C CA . LEU A 1 146 ? 11.204 -11.517 6.121 1.00 96.94 146 LEU A CA 1
ATOM 1111 C C . LEU A 1 146 ? 12.063 -11.653 7.388 1.00 96.94 146 LEU A C 1
ATOM 1113 O O . LEU A 1 146 ? 11.524 -11.829 8.474 1.00 96.94 146 LEU A O 1
ATOM 1117 N N . SER A 1 147 ? 13.386 -11.596 7.239 1.00 96.56 147 SER A N 1
ATOM 1118 C CA . SER A 1 147 ? 14.380 -11.725 8.312 1.00 96.56 147 SER A CA 1
ATOM 1119 C C . SER A 1 147 ? 15.314 -10.520 8.309 1.00 96.56 147 SER A C 1
ATOM 1121 O O . SER A 1 147 ? 15.400 -9.834 7.295 1.00 96.56 147 SER A O 1
ATOM 1123 N N . ALA A 1 148 ? 16.029 -10.268 9.407 1.00 92.69 148 ALA A N 1
ATOM 1124 C CA . ALA A 1 148 ? 17.010 -9.182 9.466 1.00 92.69 148 ALA A CA 1
ATOM 1125 C C . ALA A 1 148 ? 18.080 -9.320 8.362 1.00 92.69 148 ALA A C 1
ATOM 1127 O O . ALA A 1 148 ? 18.563 -10.425 8.103 1.00 92.69 148 ALA A O 1
ATOM 1128 N N . ARG A 1 149 ? 18.440 -8.200 7.718 1.00 91.12 149 ARG A N 1
ATOM 1129 C CA . ARG A 1 149 ? 19.405 -8.152 6.596 1.00 91.12 149 ARG A CA 1
ATOM 1130 C C . ARG A 1 149 ? 20.504 -7.098 6.748 1.00 91.12 149 ARG A C 1
ATOM 1132 O O . ARG A 1 149 ? 21.452 -7.114 5.974 1.00 91.12 149 ARG A O 1
ATOM 1139 N N . GLY A 1 150 ? 20.395 -6.222 7.748 1.00 90.50 150 GLY A N 1
ATOM 1140 C CA . GLY A 1 150 ? 21.363 -5.148 7.999 1.00 90.50 150 GLY A CA 1
ATOM 1141 C C . GLY A 1 150 ? 21.055 -3.822 7.293 1.00 90.50 150 GLY A C 1
ATOM 1142 O O . GLY A 1 150 ? 21.809 -2.876 7.462 1.00 90.50 150 GLY A O 1
ATOM 1143 N N . ASP A 1 151 ? 19.940 -3.729 6.567 1.00 92.06 151 ASP A N 1
ATOM 1144 C CA . ASP A 1 151 ? 19.440 -2.513 5.901 1.00 92.06 151 ASP A CA 1
ATOM 1145 C C . ASP A 1 151 ? 18.558 -1.633 6.812 1.00 92.06 151 ASP A C 1
ATOM 1147 O O . ASP A 1 151 ? 18.004 -0.628 6.379 1.00 92.06 151 ASP A O 1
ATOM 1151 N N . GLY A 1 152 ? 18.421 -2.004 8.089 1.00 94.44 152 GLY A N 1
ATOM 1152 C CA . GLY A 1 152 ? 17.638 -1.265 9.083 1.00 94.44 152 GLY A CA 1
ATOM 1153 C C . GLY A 1 152 ? 16.122 -1.448 8.973 1.00 94.44 152 GLY A C 1
ATOM 1154 O O . GLY A 1 152 ? 15.398 -0.956 9.836 1.00 94.44 152 GLY A O 1
ATOM 1155 N N . LEU A 1 153 ? 15.625 -2.173 7.968 1.00 97.00 153 LEU A N 1
ATOM 1156 C CA . LEU A 1 153 ? 14.196 -2.438 7.828 1.00 97.00 153 LEU A CA 1
ATOM 1157 C C . LEU A 1 153 ? 13.733 -3.524 8.803 1.00 97.00 153 LEU A C 1
ATOM 1159 O O . LEU A 1 153 ? 14.414 -4.523 9.050 1.00 97.00 153 LEU A O 1
ATOM 1163 N N . VAL A 1 154 ? 12.547 -3.313 9.368 1.00 98.06 154 VAL A N 1
ATOM 1164 C CA . VAL A 1 154 ? 11.999 -4.128 10.453 1.00 98.06 154 VAL A CA 1
ATOM 1165 C C . VAL A 1 154 ? 11.513 -5.470 9.894 1.00 98.06 154 VAL A C 1
ATOM 1167 O O . VAL A 1 154 ? 10.562 -5.502 9.106 1.00 98.06 154 VAL A O 1
ATOM 1170 N N . PRO A 1 155 ? 12.121 -6.602 10.290 1.00 98.31 155 PRO A N 1
ATOM 1171 C CA . PRO A 1 155 ? 11.772 -7.897 9.728 1.00 98.31 155 PRO A CA 1
ATOM 1172 C C . PRO A 1 155 ? 10.514 -8.490 10.370 1.00 98.31 155 PRO A C 1
ATOM 1174 O O . PRO A 1 155 ? 10.194 -8.196 11.522 1.00 98.31 155 PRO A O 1
ATOM 1177 N N . LEU A 1 156 ? 9.839 -9.408 9.670 1.00 98.44 156 LEU A N 1
ATOM 1178 C CA . LEU A 1 156 ? 8.760 -10.219 10.264 1.00 98.44 156 LEU A CA 1
ATOM 1179 C C . LEU A 1 156 ? 9.282 -11.212 11.319 1.00 98.44 156 LEU A C 1
ATOM 1181 O O . LEU A 1 156 ? 8.569 -11.564 12.260 1.00 98.44 156 LEU A O 1
ATOM 1185 N N . ILE A 1 157 ? 10.518 -11.681 11.141 1.00 98.00 157 ILE A N 1
ATOM 1186 C CA . ILE A 1 157 ? 11.196 -12.648 12.001 1.00 98.00 157 ILE A CA 1
ATOM 1187 C C . ILE A 1 157 ? 12.541 -12.063 12.442 1.00 98.00 157 ILE A C 1
ATOM 1189 O O . ILE A 1 157 ? 13.346 -11.630 11.615 1.00 98.00 157 ILE A O 1
ATOM 1193 N N . ASP A 1 158 ? 12.800 -12.057 13.746 1.00 95.56 158 ASP A N 1
ATOM 1194 C CA . ASP A 1 158 ? 14.067 -11.584 14.299 1.00 95.56 158 ASP A CA 1
ATOM 1195 C C . ASP A 1 158 ? 15.235 -12.554 14.013 1.00 95.56 158 ASP A C 1
ATOM 1197 O O . ASP A 1 158 ? 15.063 -13.674 13.528 1.00 95.56 158 ASP A O 1
ATOM 1201 N N . ALA A 1 1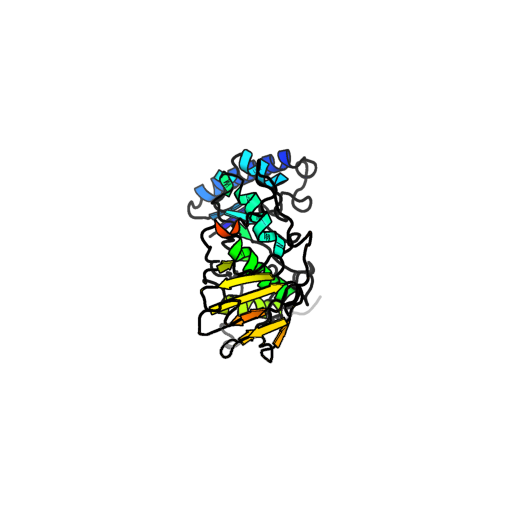59 ? 16.461 -12.135 14.332 1.00 92.62 159 ALA A N 1
ATOM 1202 C CA . ALA A 1 159 ? 17.664 -12.938 14.095 1.00 92.62 159 ALA A CA 1
ATOM 1203 C C . ALA A 1 159 ? 17.699 -14.276 14.869 1.00 92.62 159 ALA A C 1
ATOM 1205 O O . ALA A 1 159 ? 18.481 -15.161 14.525 1.00 92.62 159 ALA A O 1
ATOM 1206 N N . LYS A 1 160 ? 16.868 -14.439 15.906 1.00 94.94 160 LYS A N 1
ATOM 1207 C CA . LYS A 1 160 ? 16.742 -15.665 16.709 1.00 94.94 160 LYS A CA 1
ATOM 1208 C C . LYS A 1 160 ? 15.592 -16.560 16.228 1.00 94.94 160 LYS A C 1
ATOM 1210 O O . LYS A 1 160 ? 15.361 -17.613 16.818 1.00 94.94 160 LYS A O 1
ATOM 1215 N N . GLY A 1 161 ? 14.881 -16.171 15.167 1.00 94.94 161 GLY A N 1
ATOM 1216 C CA . GLY A 1 161 ? 13.715 -16.892 14.658 1.00 94.94 161 GLY A CA 1
ATOM 1217 C C . GLY A 1 161 ? 12.402 -16.550 15.372 1.00 94.94 161 GLY A C 1
ATOM 1218 O O . GLY A 1 161 ? 11.399 -17.223 15.135 1.00 94.94 161 GLY A O 1
ATOM 1219 N N . GLY A 1 162 ? 12.390 -15.538 16.244 1.00 97.38 162 GLY A N 1
ATOM 1220 C CA . GLY A 1 162 ? 11.196 -15.052 16.930 1.00 97.38 162 GLY A CA 1
ATOM 1221 C C . GLY A 1 162 ? 10.308 -14.200 16.022 1.00 97.38 162 GLY A C 1
ATOM 1222 O O . GLY A 1 162 ? 10.791 -13.496 15.141 1.00 97.38 162 GLY A O 1
ATOM 1223 N N . ILE A 1 163 ? 8.992 -14.260 16.232 1.00 97.81 163 ILE A N 1
ATOM 1224 C CA . ILE A 1 163 ? 8.024 -13.419 15.511 1.00 97.81 163 ILE A CA 1
ATOM 1225 C C . ILE A 1 163 ? 8.053 -12.009 16.113 1.00 97.81 163 ILE A C 1
ATOM 1227 O O . ILE A 1 163 ? 7.798 -11.845 17.309 1.00 97.81 163 ILE A O 1
ATOM 1231 N N . THR A 1 164 ? 8.325 -10.996 15.289 1.00 98.25 164 THR A N 1
ATOM 1232 C CA . THR A 1 164 ? 8.316 -9.582 15.703 1.00 98.25 164 THR A CA 1
ATOM 1233 C C . THR A 1 164 ? 6.888 -9.031 15.804 1.00 98.25 164 THR A C 1
ATOM 1235 O O . THR A 1 164 ? 5.929 -9.679 15.382 1.00 98.25 164 THR A O 1
ATOM 1238 N N . ASN A 1 165 ? 6.711 -7.807 16.312 1.00 98.44 165 ASN A N 1
ATOM 1239 C CA . ASN A 1 165 ? 5.387 -7.169 16.347 1.00 98.44 165 ASN A CA 1
ATOM 1240 C C . ASN A 1 165 ? 4.795 -6.977 14.943 1.00 98.44 165 ASN A C 1
ATOM 1242 O O . ASN A 1 165 ? 3.606 -7.220 14.743 1.00 98.44 165 ASN A O 1
ATOM 1246 N N . VAL A 1 166 ? 5.617 -6.629 13.946 1.00 98.56 166 VAL A N 1
ATOM 1247 C CA . VAL A 1 166 ? 5.147 -6.570 12.555 1.00 98.56 166 VAL A CA 1
ATOM 1248 C C . VAL A 1 166 ? 4.891 -7.968 11.981 1.00 98.56 166 VAL A C 1
ATOM 1250 O O . VAL A 1 166 ? 3.950 -8.154 11.217 1.00 98.56 166 VAL A O 1
ATOM 1253 N N . GLY A 1 167 ? 5.631 -8.989 12.427 1.00 98.56 167 GLY A N 1
ATOM 1254 C CA . GLY A 1 167 ? 5.310 -10.395 12.163 1.00 98.56 167 GLY A CA 1
ATOM 1255 C C . GLY A 1 167 ? 3.934 -10.814 12.697 1.00 98.56 167 GLY A C 1
ATOM 1256 O O . GLY A 1 167 ? 3.191 -11.514 12.005 1.00 98.56 167 GLY A O 1
ATOM 1257 N N . ARG A 1 168 ? 3.559 -10.354 13.899 1.00 98.69 168 ARG A N 1
ATOM 1258 C CA . ARG A 1 168 ? 2.216 -10.564 14.472 1.00 98.69 168 ARG A CA 1
ATOM 1259 C C . ARG A 1 168 ? 1.149 -9.839 13.661 1.00 98.69 168 ARG A C 1
ATOM 1261 O O . ARG A 1 168 ? 0.172 -10.473 13.273 1.00 98.69 168 ARG A O 1
ATOM 1268 N N . SER A 1 169 ? 1.387 -8.570 13.327 1.00 98.75 169 SER A N 1
ATOM 1269 C CA . SER A 1 169 ? 0.511 -7.780 12.454 1.00 98.75 169 SER A CA 1
ATOM 1270 C C . SER A 1 169 ? 0.269 -8.462 11.106 1.00 98.75 169 SER A C 1
ATOM 1272 O O . SER A 1 169 ? -0.873 -8.649 10.689 1.00 98.75 169 SER A O 1
ATOM 1274 N N . PHE A 1 170 ? 1.333 -8.959 10.469 1.00 98.69 170 PHE A N 1
ATOM 1275 C CA . PHE A 1 170 ? 1.244 -9.720 9.227 1.00 98.69 170 PHE A CA 1
ATOM 1276 C C . PHE A 1 170 ? 0.344 -10.955 9.374 1.00 98.69 170 PHE A C 1
ATOM 1278 O O . PHE A 1 170 ? -0.505 -11.212 8.519 1.00 98.69 170 PHE A O 1
ATOM 1285 N N . GLY A 1 171 ? 0.510 -11.726 10.454 1.00 98.50 171 GLY A N 1
ATOM 1286 C CA . GLY A 1 171 ? -0.343 -12.879 10.751 1.00 98.50 171 GLY A CA 1
ATOM 1287 C C . GLY A 1 171 ? -1.807 -12.490 10.969 1.00 98.50 171 GLY A C 1
ATOM 1288 O O . GLY A 1 171 ? -2.703 -13.135 10.423 1.00 98.50 171 GLY A O 1
ATOM 1289 N N . PHE A 1 172 ? -2.041 -11.404 11.703 1.00 98.69 172 PHE A N 1
ATOM 1290 C CA . PHE A 1 172 ? -3.370 -10.878 11.994 1.00 98.69 172 PHE A CA 1
ATOM 1291 C C . PHE A 1 172 ? -4.102 -10.419 10.724 1.00 98.69 172 PHE A C 1
ATOM 1293 O O . PHE A 1 172 ? -5.225 -10.850 10.470 1.00 98.69 172 PHE A O 1
ATOM 1300 N N . ILE A 1 173 ? -3.435 -9.657 9.853 1.00 98.69 173 ILE A N 1
ATOM 1301 C CA . ILE A 1 173 ? -3.966 -9.228 8.547 1.00 98.69 173 ILE A CA 1
ATOM 1302 C C . ILE A 1 173 ? -4.291 -10.431 7.658 1.00 98.69 173 ILE A C 1
ATOM 1304 O O . ILE A 1 173 ? -5.354 -10.480 7.035 1.00 98.69 173 ILE A O 1
ATOM 1308 N N . GLN A 1 174 ? -3.409 -11.434 7.620 1.00 98.12 174 GLN A N 1
ATOM 1309 C CA . GLN A 1 174 ? -3.637 -12.660 6.849 1.00 98.12 174 GLN A CA 1
ATOM 1310 C C . GLN A 1 174 ? -4.877 -13.422 7.314 1.00 98.12 174 GLN A C 1
ATOM 1312 O O . GLN A 1 174 ? -5.590 -13.984 6.486 1.00 98.12 174 GLN A O 1
ATOM 1317 N N . GLN A 1 175 ? -5.131 -13.448 8.621 1.00 98.00 175 GLN A N 1
ATOM 1318 C CA . GLN A 1 175 ? -6.298 -14.111 9.190 1.00 98.00 175 GLN A CA 1
ATOM 1319 C C . GLN A 1 175 ? -7.580 -13.302 8.971 1.00 98.00 175 GLN A C 1
ATOM 1321 O O . GLN A 1 175 ? -8.623 -13.876 8.655 1.00 98.00 175 GLN A O 1
ATOM 1326 N N . GLN A 1 176 ? -7.519 -11.984 9.170 1.00 98.25 176 GLN A N 1
ATOM 1327 C CA . GLN A 1 176 ? -8.720 -11.161 9.258 1.00 98.25 176 GLN A CA 1
ATOM 1328 C C . GLN A 1 176 ? -9.126 -10.515 7.942 1.00 98.25 176 GLN A C 1
ATOM 1330 O O . GLN A 1 176 ? -10.323 -10.376 7.720 1.00 98.25 176 GLN A O 1
ATOM 1335 N N . LEU A 1 177 ? -8.189 -10.126 7.077 1.00 98.38 177 LEU A N 1
ATOM 1336 C CA . LEU A 1 177 ? -8.476 -9.209 5.965 1.00 98.38 177 LEU A CA 1
ATOM 1337 C C . LEU A 1 177 ? -8.175 -9.806 4.585 1.00 98.38 177 LEU A C 1
ATOM 1339 O O . LEU A 1 177 ? -8.842 -9.493 3.602 1.00 98.38 177 LEU A O 1
ATOM 1343 N N . VAL A 1 178 ? -7.180 -10.682 4.477 1.00 96.75 178 VAL A N 1
ATOM 1344 C CA . VAL A 1 178 ? -6.737 -11.201 3.175 1.00 96.75 178 VAL A CA 1
ATOM 1345 C C . VAL A 1 178 ? -7.801 -12.075 2.513 1.00 96.75 178 VAL A C 1
ATOM 1347 O O . VAL A 1 178 ? -8.369 -12.978 3.120 1.00 96.75 178 VAL A O 1
ATOM 1350 N N . GLY A 1 179 ? -8.038 -11.833 1.219 1.00 94.31 179 GLY A N 1
ATOM 1351 C CA . GLY A 1 179 ? -9.065 -12.522 0.432 1.00 94.31 179 GLY A CA 1
ATOM 1352 C C . GLY A 1 179 ? -10.465 -11.911 0.536 1.00 94.31 179 GLY A C 1
ATOM 1353 O O . GLY A 1 179 ? -11.343 -12.316 -0.234 1.00 94.31 179 GLY A O 1
ATOM 1354 N N . ARG A 1 180 ? -10.649 -10.929 1.424 1.00 96.38 180 ARG A N 1
ATOM 1355 C CA . ARG A 1 180 ? -11.862 -10.117 1.528 1.00 96.38 180 ARG A CA 1
ATOM 1356 C C . ARG A 1 180 ? -11.816 -8.943 0.561 1.00 96.38 180 ARG A C 1
ATOM 1358 O O . ARG A 1 180 ? -10.741 -8.461 0.201 1.00 96.38 180 ARG A O 1
ATOM 1365 N N . HIS A 1 181 ? -12.987 -8.506 0.130 1.00 95.50 181 HIS A N 1
ATOM 1366 C CA . HIS A 1 181 ? -13.156 -7.307 -0.673 1.00 95.50 181 HIS A CA 1
ATOM 1367 C C . HIS A 1 181 ? -13.061 -6.058 0.208 1.00 95.50 181 HIS A C 1
ATOM 1369 O O . HIS A 1 181 ? -13.785 -5.965 1.195 1.00 95.50 181 HIS A O 1
ATOM 1375 N N . ALA A 1 182 ? -12.197 -5.108 -0.152 1.00 96.81 182 ALA A N 1
ATOM 1376 C CA . ALA A 1 182 ? -12.101 -3.813 0.518 1.00 96.81 182 ALA A CA 1
ATOM 1377 C C . ALA A 1 182 ? -12.976 -2.770 -0.188 1.00 96.81 182 ALA A C 1
ATOM 1379 O O . ALA A 1 182 ? -13.007 -2.722 -1.416 1.00 96.81 182 ALA A O 1
ATOM 1380 N N . ALA A 1 183 ? -13.640 -1.918 0.583 1.00 96.75 183 ALA A N 1
ATOM 1381 C CA . ALA A 1 183 ? -14.333 -0.729 0.097 1.00 96.75 183 ALA A CA 1
ATOM 1382 C C . ALA A 1 183 ? -13.924 0.485 0.935 1.00 96.75 183 ALA A C 1
ATOM 1384 O O . ALA A 1 183 ? -13.672 0.343 2.137 1.00 96.75 183 ALA A O 1
ATOM 1385 N N . ASN A 1 184 ? -13.853 1.663 0.307 1.00 96.56 184 ASN A N 1
ATOM 1386 C CA . ASN A 1 184 ? -13.629 2.906 1.037 1.00 96.56 184 ASN A CA 1
ATOM 1387 C C . ASN A 1 184 ? -14.808 3.122 1.995 1.00 96.56 184 ASN A C 1
ATOM 1389 O O . ASN A 1 184 ? -15.967 2.944 1.620 1.00 96.56 184 ASN A O 1
ATOM 1393 N N . PHE A 1 185 ? -14.497 3.432 3.247 1.00 97.06 185 PHE A N 1
ATOM 1394 C CA . PHE A 1 185 ? -15.481 3.646 4.302 1.00 97.06 185 PHE A CA 1
ATOM 1395 C C . PHE A 1 185 ? -15.144 4.878 5.149 1.00 97.06 185 PHE A C 1
ATOM 1397 O O . PHE A 1 185 ? -15.586 4.990 6.289 1.00 97.06 185 PHE A O 1
ATOM 1404 N N . ALA A 1 186 ? -14.323 5.784 4.611 1.00 96.62 186 ALA A N 1
ATOM 1405 C CA . ALA A 1 186 ? -14.012 7.069 5.219 1.00 96.62 186 ALA A CA 1
ATOM 1406 C C . ALA A 1 186 ? -15.272 7.960 5.274 1.00 96.62 186 ALA A C 1
ATOM 1408 O O . ALA A 1 186 ? -15.888 8.194 4.234 1.00 96.62 186 ALA A O 1
ATOM 1409 N N . PRO A 1 187 ? -15.672 8.477 6.452 1.00 96.12 187 PRO A N 1
ATOM 1410 C CA . PRO A 1 187 ? -16.838 9.358 6.576 1.00 96.12 187 PRO A CA 1
ATOM 1411 C C . PRO A 1 187 ? -16.526 10.825 6.242 1.00 96.12 187 PRO A C 1
ATOM 1413 O O . PRO A 1 187 ? -17.440 11.612 6.010 1.00 96.12 187 PRO A O 1
ATOM 1416 N N . ASP A 1 188 ? -15.248 11.207 6.257 1.00 95.00 188 ASP A N 1
ATOM 1417 C CA . ASP A 1 188 ? -14.761 12.563 6.010 1.00 95.00 188 ASP A CA 1
ATOM 1418 C C . ASP A 1 188 ? -13.268 12.541 5.609 1.00 95.00 188 ASP A C 1
ATOM 1420 O O . ASP A 1 188 ? -12.619 11.501 5.745 1.00 95.00 188 ASP A O 1
ATOM 1424 N N . PRO A 1 189 ? -12.691 13.663 5.131 1.00 93.50 189 PRO A N 1
ATOM 1425 C CA . PRO A 1 189 ? -11.295 13.712 4.675 1.00 93.50 189 PRO A CA 1
ATOM 1426 C C . PRO A 1 189 ? -10.225 13.464 5.752 1.00 93.50 189 PRO A C 1
ATOM 1428 O O . PRO A 1 189 ? -9.063 13.241 5.416 1.00 93.50 189 PRO A O 1
ATOM 1431 N N . PHE A 1 190 ? -10.585 13.528 7.034 1.00 96.62 190 PHE A N 1
ATOM 1432 C CA . PHE A 1 190 ? -9.652 13.447 8.164 1.00 96.62 190 PHE A CA 1
ATOM 1433 C C . PHE A 1 190 ? -9.682 12.075 8.842 1.00 96.62 190 PHE A C 1
ATOM 1435 O O . PHE A 1 190 ? -9.041 11.860 9.870 1.00 96.62 190 PHE A O 1
ATOM 1442 N N . THR A 1 191 ? -10.463 11.141 8.301 1.00 97.50 191 THR A N 1
ATOM 1443 C CA . THR A 1 191 ? -10.559 9.764 8.774 1.00 97.50 191 THR A CA 1
ATOM 1444 C C . THR A 1 191 ? -10.379 8.817 7.617 1.00 97.50 191 THR A C 1
ATOM 1446 O O . THR A 1 191 ? -11.119 8.847 6.642 1.00 97.50 191 THR A O 1
ATOM 1449 N N . TYR A 1 192 ? -9.411 7.932 7.761 1.00 98.12 192 TYR A N 1
ATOM 1450 C CA . TYR A 1 192 ? -9.142 6.888 6.800 1.00 98.12 192 TYR A CA 1
ATOM 1451 C C . TYR A 1 192 ? -9.800 5.615 7.289 1.00 98.12 192 TYR A C 1
ATOM 1453 O O . TYR A 1 192 ? -9.615 5.193 8.433 1.00 98.12 192 TYR A O 1
ATOM 1461 N N . ALA A 1 193 ? -10.579 5.000 6.412 1.00 98.31 193 ALA A N 1
ATOM 1462 C CA . ALA A 1 193 ? -11.209 3.743 6.728 1.00 98.31 193 ALA A CA 1
ATOM 1463 C C . ALA A 1 193 ? -11.405 2.888 5.484 1.00 98.31 193 ALA A C 1
ATOM 1465 O O . ALA A 1 193 ? -11.823 3.367 4.431 1.00 98.31 193 ALA A O 1
ATOM 1466 N N . CYS A 1 194 ? -11.155 1.593 5.638 1.00 98.19 194 CYS A N 1
ATOM 1467 C CA . CYS A 1 194 ? -11.594 0.597 4.678 1.00 98.19 194 CYS A CA 1
ATOM 1468 C C . CYS A 1 194 ? -12.394 -0.482 5.391 1.00 98.19 194 CYS A C 1
ATOM 1470 O O . CYS A 1 194 ? -11.992 -1.026 6.427 1.00 98.19 194 CYS A O 1
ATOM 1472 N N . ARG A 1 195 ? -13.533 -0.811 4.790 1.00 98.25 195 ARG A N 1
ATOM 1473 C CA . ARG A 1 195 ? -14.370 -1.917 5.225 1.00 98.25 195 ARG A CA 1
ATOM 1474 C C . ARG A 1 195 ? -14.033 -3.143 4.389 1.00 98.25 195 ARG A C 1
ATOM 1476 O O . ARG A 1 195 ? -14.058 -3.081 3.162 1.00 98.25 195 ARG A O 1
ATOM 1483 N N . PHE A 1 196 ? -13.688 -4.239 5.053 1.00 98.19 196 PHE A N 1
ATOM 1484 C CA . PHE A 1 196 ? -13.458 -5.530 4.419 1.00 98.19 196 PHE A CA 1
ATOM 1485 C C . PHE A 1 196 ? -14.704 -6.400 4.578 1.00 98.19 196 PHE A C 1
ATOM 1487 O O . PHE A 1 196 ? -15.050 -6.810 5.688 1.00 98.19 196 PHE A O 1
ATOM 1494 N N . GLU A 1 197 ? -15.362 -6.692 3.457 1.00 95.19 197 GLU A N 1
ATOM 1495 C CA . GLU A 1 197 ? -16.763 -7.128 3.434 1.00 95.19 197 GLU A CA 1
ATOM 1496 C C . GLU A 1 197 ? -17.640 -6.145 4.237 1.00 95.19 197 GLU A C 1
ATOM 1498 O O . GLU A 1 197 ? -17.528 -4.930 4.065 1.00 95.19 197 GLU A O 1
ATOM 1503 N N . GLU A 1 198 ? -18.498 -6.649 5.124 1.00 96.00 198 GLU A N 1
ATOM 1504 C CA . GLU A 1 198 ? -19.360 -5.831 5.982 1.00 96.00 198 GLU 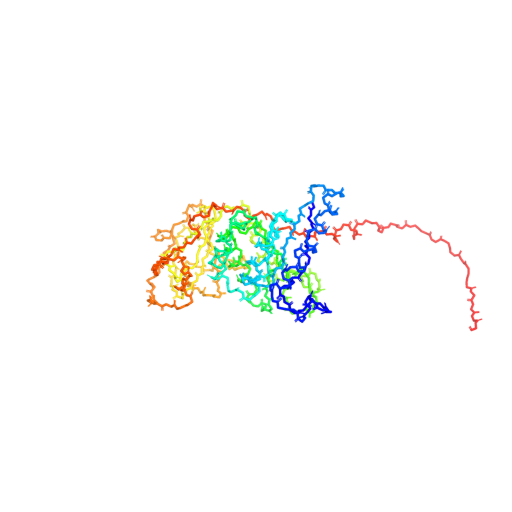A CA 1
ATOM 1505 C C . GLU A 1 198 ? -18.950 -5.867 7.459 1.00 96.00 198 GLU A C 1
ATOM 1507 O O . GLU A 1 198 ? -19.428 -5.058 8.236 1.00 96.00 198 GLU A O 1
ATOM 1512 N N . THR A 1 199 ? -18.049 -6.761 7.872 1.00 98.00 199 THR A N 1
ATOM 1513 C CA . THR A 1 199 ? -17.850 -7.117 9.294 1.00 98.00 199 THR A CA 1
ATOM 1514 C C . THR A 1 199 ? -16.459 -6.798 9.840 1.00 98.00 199 THR A C 1
ATOM 1516 O O . THR A 1 199 ? -16.111 -7.188 10.959 1.00 98.00 199 THR A O 1
ATOM 1519 N N . ARG A 1 200 ? -15.613 -6.145 9.042 1.00 98.62 200 ARG A N 1
ATOM 1520 C CA . ARG A 1 200 ? -14.247 -5.760 9.409 1.00 98.62 200 ARG A CA 1
ATOM 1521 C C . ARG A 1 200 ? -14.011 -4.326 8.963 1.00 98.62 200 ARG A C 1
ATOM 1523 O O . ARG A 1 200 ? -14.218 -4.019 7.793 1.00 98.62 200 ARG A O 1
ATOM 1530 N N . LEU A 1 201 ? -13.558 -3.471 9.866 1.00 98.81 201 LEU A N 1
ATOM 1531 C CA . LEU A 1 201 ? -13.283 -2.065 9.588 1.00 98.81 201 LEU A CA 1
ATOM 1532 C C . LEU A 1 201 ? -11.886 -1.725 10.094 1.00 98.81 201 LEU A C 1
ATOM 1534 O O . LEU A 1 201 ? -11.652 -1.746 11.297 1.00 98.81 201 LEU A O 1
ATOM 1538 N N . VAL A 1 202 ? -10.965 -1.405 9.189 1.00 98.81 202 VAL A N 1
ATOM 1539 C CA . VAL A 1 202 ? -9.717 -0.735 9.576 1.00 98.81 202 VAL A CA 1
ATOM 1540 C C . VAL A 1 202 ? -10.004 0.759 9.599 1.00 98.81 202 VAL A C 1
ATOM 1542 O O . VAL A 1 202 ? -10.518 1.270 8.607 1.00 98.81 202 VAL A O 1
ATOM 1545 N N . ILE A 1 203 ? -9.701 1.440 10.705 1.00 98.81 203 ILE A N 1
ATOM 1546 C CA . ILE A 1 203 ? -9.976 2.870 10.884 1.00 98.81 203 ILE A CA 1
ATOM 1547 C C . ILE A 1 203 ? -8.852 3.574 11.654 1.00 98.81 203 ILE A C 1
ATOM 1549 O O . ILE A 1 203 ? -8.341 3.059 12.650 1.00 98.81 203 ILE A O 1
ATOM 1553 N N . TRP A 1 204 ? -8.472 4.756 11.173 1.00 98.62 204 TRP A N 1
ATOM 1554 C CA . TRP A 1 204 ? -7.524 5.678 11.800 1.00 98.62 204 TRP A CA 1
ATOM 1555 C C . TRP A 1 204 ? -7.795 7.102 11.310 1.00 98.62 204 TRP A C 1
ATOM 1557 O O . TRP A 1 204 ? -8.629 7.317 10.429 1.00 98.62 204 TRP A O 1
ATOM 1567 N N . GLY A 1 205 ? -7.133 8.095 11.889 1.00 97.88 205 GLY A N 1
ATOM 1568 C CA . GLY A 1 205 ? -7.360 9.478 11.491 1.00 97.88 205 GLY A CA 1
ATOM 1569 C C . GLY A 1 205 ? -7.011 10.483 12.568 1.00 97.88 205 GLY A C 1
ATOM 1570 O O . GLY A 1 205 ? -6.455 10.145 13.615 1.00 97.88 205 GLY A O 1
ATOM 1571 N N . GLU A 1 206 ? -7.391 11.723 12.302 1.00 97.62 206 GLU A N 1
ATOM 1572 C CA . GLU A 1 206 ? -7.180 12.837 13.213 1.00 97.62 206 GLU A CA 1
ATOM 1573 C C . GLU A 1 206 ? -7.876 12.599 14.564 1.00 97.62 206 GLU A C 1
ATOM 1575 O O . GLU A 1 206 ? -8.985 12.043 14.589 1.00 97.62 206 GLU A O 1
ATOM 1580 N N . PRO A 1 207 ? -7.247 12.973 15.700 1.00 96.88 207 PRO A N 1
ATOM 1581 C CA . PRO A 1 207 ? -7.724 12.581 17.018 1.00 96.88 207 PRO A CA 1
ATOM 1582 C C . PRO A 1 207 ? -9.161 13.012 17.303 1.00 96.88 207 PRO A C 1
ATOM 1584 O O . PRO A 1 207 ? -9.471 14.194 17.431 1.00 96.88 207 PRO A O 1
ATOM 1587 N N . ARG A 1 208 ? -10.039 12.024 17.478 1.00 96.50 208 ARG A N 1
ATOM 1588 C CA . ARG A 1 208 ? -11.413 12.216 17.950 1.00 96.50 208 ARG A CA 1
ATOM 1589 C C . ARG A 1 208 ? -11.928 10.965 18.635 1.00 96.50 208 ARG A C 1
ATOM 1591 O O . ARG A 1 208 ? -11.487 9.857 18.322 1.00 96.50 208 ARG A O 1
ATOM 1598 N N . ALA A 1 209 ? -12.856 11.148 19.567 1.00 97.62 209 ALA A N 1
ATOM 1599 C CA . ALA A 1 209 ? -13.456 10.032 20.280 1.00 97.62 209 ALA A CA 1
ATOM 1600 C C . ALA A 1 209 ? -14.300 9.167 19.331 1.00 97.62 209 ALA A C 1
ATOM 1602 O O . ALA A 1 209 ? -15.013 9.684 18.464 1.00 97.62 209 ALA A O 1
ATOM 1603 N N . MET A 1 210 ? -14.209 7.858 19.524 1.00 98.00 210 MET A N 1
ATOM 1604 C CA . MET A 1 210 ? -14.952 6.822 18.828 1.00 98.00 210 MET A CA 1
ATOM 1605 C C . MET A 1 210 ? -15.601 5.910 19.865 1.00 98.00 210 MET A C 1
ATOM 1607 O O . MET A 1 210 ? -14.914 5.422 20.756 1.00 98.00 210 MET A O 1
ATOM 1611 N N . THR A 1 211 ? -16.893 5.637 19.721 1.00 98.25 211 THR A N 1
ATOM 1612 C CA . THR A 1 211 ? -17.608 4.692 20.584 1.00 98.25 211 THR A CA 1
ATOM 1613 C C . THR A 1 211 ? -18.102 3.506 19.771 1.00 98.25 211 THR A C 1
ATOM 1615 O O . THR A 1 211 ? -18.637 3.672 18.671 1.00 98.25 211 THR A O 1
ATOM 1618 N N . LEU A 1 212 ? -17.930 2.305 20.320 1.00 98.38 212 LEU A N 1
ATOM 1619 C CA . LEU A 1 212 ? -18.419 1.061 19.733 1.00 98.38 212 LEU A CA 1
ATOM 1620 C C . LEU A 1 212 ? -19.691 0.573 20.430 1.00 98.38 212 LEU A C 1
ATOM 1622 O O . LEU A 1 212 ? -19.778 0.552 21.659 1.00 98.38 212 LEU A O 1
ATOM 1626 N N . SER A 1 213 ? -20.672 0.140 19.639 1.00 96.88 213 SER A N 1
ATOM 1627 C CA . SER A 1 213 ? -21.842 -0.573 20.160 1.00 96.88 213 SER A CA 1
ATOM 1628 C C . SER A 1 213 ? -21.489 -1.982 20.644 1.00 96.88 213 SER A C 1
ATOM 1630 O O . SER A 1 213 ? -20.447 -2.543 20.304 1.00 96.88 213 SER A O 1
ATOM 1632 N N . GLN A 1 214 ? -22.391 -2.584 21.423 1.00 93.94 214 GLN A N 1
ATOM 1633 C CA . GLN A 1 214 ? -22.236 -3.961 21.889 1.00 93.94 214 GLN A CA 1
ATOM 1634 C C . GLN A 1 214 ? -22.089 -4.938 20.708 1.00 93.94 214 GLN A C 1
ATOM 1636 O O . GLN A 1 214 ? -22.830 -4.856 19.731 1.00 93.94 214 GLN A O 1
ATOM 1641 N N . GLY A 1 215 ? -21.155 -5.887 20.823 1.00 94.38 215 GLY A N 1
ATOM 1642 C CA . GLY A 1 215 ? -20.879 -6.886 19.782 1.00 94.38 215 GLY A CA 1
ATOM 1643 C C . GLY A 1 215 ? -19.813 -6.467 18.766 1.00 94.38 215 GLY A C 1
ATOM 1644 O O . GLY A 1 215 ? -19.514 -7.241 17.858 1.00 94.38 215 GLY A O 1
ATOM 1645 N N . LEU A 1 216 ? -19.234 -5.272 18.922 1.00 98.00 216 LEU A N 1
ATOM 1646 C CA . LEU A 1 216 ? -18.024 -4.861 18.221 1.00 98.00 216 LEU A CA 1
ATOM 1647 C C . LEU A 1 216 ? -16.823 -4.904 19.164 1.00 98.00 216 LEU A C 1
ATOM 1649 O O . LEU A 1 216 ? -16.912 -4.512 20.325 1.00 98.00 216 LEU A O 1
ATOM 1653 N N . GLU A 1 217 ? -15.687 -5.338 18.634 1.00 98.19 217 GLU A N 1
ATOM 1654 C CA . GLU A 1 217 ? -14.416 -5.385 19.348 1.00 98.19 217 GLU A CA 1
ATOM 1655 C C . GLU A 1 217 ? -13.345 -4.648 18.546 1.00 98.19 217 GLU A C 1
ATOM 1657 O O . GLU A 1 217 ? -13.246 -4.821 17.330 1.00 98.19 217 GLU A O 1
ATOM 1662 N N . ALA A 1 218 ? -12.528 -3.840 19.222 1.00 98.50 218 ALA A N 1
ATOM 1663 C CA . ALA A 1 218 ? -11.379 -3.176 18.618 1.00 98.50 218 ALA A CA 1
ATOM 1664 C C . ALA A 1 218 ? -10.081 -3.913 18.940 1.00 98.50 218 ALA A C 1
ATOM 1666 O O . ALA A 1 218 ? -9.850 -4.344 20.070 1.00 98.50 218 ALA A O 1
ATOM 1667 N N . PHE A 1 219 ? -9.207 -3.989 17.945 1.00 98.75 219 PHE A N 1
ATOM 1668 C CA . PHE A 1 219 ? -7.878 -4.571 18.052 1.00 98.75 219 PHE A CA 1
ATOM 1669 C C . PHE A 1 219 ? -6.835 -3.583 17.547 1.00 98.75 219 PHE A C 1
ATOM 1671 O O . PHE A 1 219 ? -7.071 -2.863 16.573 1.00 98.75 219 PHE A O 1
ATOM 1678 N N . ASP A 1 220 ? -5.667 -3.578 18.181 1.00 98.44 220 ASP A N 1
ATOM 1679 C CA . ASP A 1 220 ? -4.504 -2.869 17.667 1.00 98.44 220 ASP A CA 1
ATOM 1680 C C . ASP A 1 220 ? -3.914 -3.569 16.430 1.00 98.44 220 ASP A C 1
ATOM 1682 O O . ASP A 1 220 ? -4.313 -4.670 16.031 1.00 98.44 220 ASP A O 1
ATOM 1686 N N . ALA A 1 221 ? -2.903 -2.946 15.825 1.00 98.38 221 ALA A N 1
ATOM 1687 C CA . ALA A 1 221 ? -2.256 -3.476 14.632 1.00 98.38 221 ALA A CA 1
ATOM 1688 C C . ALA A 1 221 ? -1.542 -4.827 14.836 1.00 98.38 221 ALA A C 1
ATOM 1690 O O . ALA A 1 221 ? -1.207 -5.486 13.852 1.00 98.38 221 ALA A O 1
ATOM 1691 N N . THR A 1 222 ? -1.300 -5.257 16.078 1.00 98.31 222 THR A N 1
ATOM 1692 C CA . THR A 1 222 ? -0.699 -6.559 16.412 1.00 98.31 222 THR A CA 1
ATOM 1693 C C . THR A 1 222 ? -1.735 -7.657 16.662 1.00 98.31 222 THR A C 1
ATOM 1695 O O . THR A 1 222 ? -1.355 -8.826 16.780 1.00 98.31 222 THR A O 1
ATOM 1698 N N . GLY A 1 223 ? -3.022 -7.299 16.706 1.00 98.06 223 GLY A N 1
ATOM 1699 C CA . GLY A 1 223 ? -4.129 -8.191 17.039 1.00 98.06 223 GLY A CA 1
ATOM 1700 C C . GLY A 1 223 ? -4.425 -8.283 18.535 1.00 98.06 223 GLY A C 1
ATOM 1701 O O . GLY A 1 223 ? -5.141 -9.194 18.947 1.00 98.06 223 GLY A O 1
ATOM 1702 N N . SER A 1 224 ? -3.884 -7.380 19.357 1.00 98.00 224 SER A N 1
ATOM 1703 C CA . SER A 1 224 ? -4.238 -7.303 20.777 1.00 98.00 224 SER A CA 1
ATOM 1704 C C . SER A 1 224 ? -5.540 -6.524 20.936 1.00 98.00 224 SER A C 1
ATOM 1706 O O . SER A 1 224 ? -5.699 -5.458 20.343 1.00 98.00 224 SER A O 1
ATOM 1708 N N . GLN A 1 225 ? -6.479 -7.051 21.722 1.00 97.94 225 GLN A N 1
ATOM 1709 C CA . GLN A 1 225 ? -7.754 -6.380 21.971 1.00 97.94 225 GLN A CA 1
ATOM 1710 C C . GLN A 1 225 ? -7.529 -5.088 22.764 1.00 97.94 225 GLN A C 1
ATOM 1712 O O . GLN A 1 225 ? -6.798 -5.075 23.757 1.00 97.94 225 GLN A O 1
ATOM 1717 N N . ILE A 1 226 ? -8.171 -4.007 22.330 1.00 97.31 226 ILE A N 1
ATOM 1718 C CA . ILE A 1 226 ? -8.188 -2.730 23.038 1.00 97.31 226 ILE A CA 1
ATOM 1719 C C . ILE A 1 226 ? -9.348 -2.779 24.031 1.00 97.31 226 ILE A C 1
ATOM 1721 O O . ILE A 1 226 ? -10.476 -3.106 23.668 1.00 97.31 226 ILE A O 1
ATOM 1725 N N . ALA A 1 227 ? -9.058 -2.512 25.304 1.00 92.19 227 ALA A N 1
ATOM 1726 C CA . ALA A 1 227 ? -10.051 -2.608 26.363 1.00 92.19 227 ALA A CA 1
ATOM 1727 C C . ALA A 1 227 ? -11.034 -1.431 26.322 1.00 92.19 227 ALA A C 1
ATOM 1729 O O . ALA A 1 227 ? -10.624 -0.274 26.245 1.00 92.19 227 ALA A O 1
ATOM 1730 N N . GLY A 1 228 ? -12.319 -1.743 26.484 1.00 88.81 228 GLY A N 1
ATOM 1731 C CA . GLY A 1 228 ? -13.390 -0.754 26.535 1.00 88.81 228 GLY A CA 1
ATOM 1732 C C . GLY A 1 228 ? -13.938 -0.377 25.160 1.00 88.81 228 GLY A C 1
ATOM 1733 O O . GLY A 1 228 ? -13.427 -0.787 24.121 1.00 88.81 228 GLY A O 1
ATOM 1734 N N . ASN A 1 229 ? -15.013 0.408 25.189 1.00 83.50 229 ASN A N 1
ATOM 1735 C CA . ASN A 1 229 ? -15.728 0.840 23.988 1.00 83.50 229 ASN A CA 1
ATOM 1736 C C . ASN A 1 229 ? -15.494 2.317 23.665 1.00 83.50 229 ASN A C 1
ATOM 1738 O O . ASN A 1 229 ? -15.876 2.745 22.582 1.00 83.50 229 ASN A O 1
ATOM 1742 N N . ASP A 1 230 ? -14.878 3.067 24.583 1.00 87.25 230 ASP A N 1
ATOM 1743 C CA . ASP A 1 230 ? -14.488 4.461 24.396 1.00 87.25 230 ASP A CA 1
ATOM 1744 C C . ASP A 1 230 ? -13.048 4.506 23.897 1.00 87.25 230 ASP A C 1
ATOM 1746 O O . ASP A 1 230 ? -12.090 4.222 24.619 1.00 87.25 230 ASP A O 1
ATOM 1750 N N . LEU A 1 231 ? -12.915 4.821 22.619 1.00 97.19 231 LEU A N 1
ATOM 1751 C CA . LEU A 1 231 ? -11.677 4.784 21.863 1.00 97.19 231 LEU A CA 1
ATOM 1752 C C . LEU A 1 231 ? -11.365 6.182 21.335 1.00 97.19 231 LEU A C 1
ATOM 1754 O O . LEU A 1 231 ? -12.222 7.063 21.291 1.00 97.19 231 LEU A O 1
ATOM 1758 N N . THR A 1 232 ? -10.135 6.379 20.874 1.00 97.50 232 THR A N 1
ATOM 1759 C CA . THR A 1 232 ? -9.719 7.630 20.233 1.00 97.50 232 THR A CA 1
ATOM 1760 C C . THR A 1 232 ? -9.010 7.292 18.935 1.00 97.50 232 THR A C 1
ATOM 1762 O O . THR A 1 232 ? -8.067 6.498 18.942 1.00 97.50 232 THR A O 1
ATOM 1765 N N . LEU A 1 233 ? -9.451 7.891 17.826 1.00 97.94 233 LEU A N 1
ATOM 1766 C CA . LEU A 1 233 ? -8.723 7.807 16.562 1.00 97.94 233 LEU A CA 1
ATOM 1767 C C . LEU A 1 233 ? -7.325 8.418 16.710 1.00 97.94 233 LEU A C 1
ATOM 1769 O O . LEU A 1 233 ? -7.084 9.291 17.543 1.00 97.94 233 LEU A O 1
ATOM 1773 N N . SER A 1 234 ? -6.383 7.932 15.917 1.00 97.44 234 SER A N 1
ATOM 1774 C CA . SER A 1 234 ? -5.009 8.416 15.915 1.00 97.44 234 SER A CA 1
ATOM 1775 C C . SER A 1 234 ? -4.407 8.223 14.536 1.00 97.44 234 SER A C 1
ATOM 1777 O O . SER A 1 234 ? -4.662 7.203 13.904 1.00 97.44 234 SER A O 1
ATOM 1779 N N . MET A 1 235 ? -3.560 9.160 14.115 1.00 96.06 235 MET A N 1
ATOM 1780 C CA . MET A 1 235 ? -2.760 9.037 12.895 1.00 96.06 235 MET A CA 1
ATOM 1781 C C . MET A 1 235 ? -1.628 7.999 13.002 1.00 96.06 235 MET A C 1
ATOM 1783 O O . MET A 1 235 ? -0.981 7.717 12.007 1.00 96.06 235 MET A O 1
ATOM 1787 N N . GLU A 1 236 ? -1.377 7.438 14.189 1.00 96.38 236 GLU A N 1
ATOM 1788 C CA . GLU A 1 236 ? -0.269 6.497 14.440 1.00 96.38 236 GLU A CA 1
ATOM 1789 C C . GLU A 1 236 ? -0.739 5.133 14.966 1.00 96.38 236 GLU A C 1
ATOM 1791 O O . GLU A 1 236 ? 0.043 4.195 15.117 1.00 96.38 236 GLU A O 1
ATOM 1796 N N . ARG A 1 237 ? -2.012 5.027 15.359 1.00 97.19 237 ARG A N 1
ATOM 1797 C CA . ARG A 1 237 ? -2.560 3.828 16.005 1.00 97.19 237 ARG A CA 1
ATOM 1798 C C . ARG A 1 237 ? -3.841 3.413 15.295 1.00 97.19 237 ARG A C 1
ATOM 1800 O O . ARG A 1 237 ? -4.931 3.714 15.787 1.00 97.19 237 ARG A O 1
ATOM 1807 N N . PRO A 1 238 ? -3.719 2.732 14.146 1.00 98.44 238 PRO A N 1
ATOM 1808 C CA . PRO A 1 238 ? -4.863 2.213 13.433 1.00 98.44 238 PRO A CA 1
ATOM 1809 C C . PRO A 1 238 ? -5.489 1.085 14.240 1.00 98.44 238 PRO A C 1
ATOM 1811 O O . PRO A 1 238 ? -4.803 0.294 14.897 1.00 98.44 238 PRO A O 1
ATOM 1814 N N . MET A 1 239 ? -6.809 1.006 14.163 1.00 98.62 239 MET A N 1
ATOM 1815 C CA . MET A 1 239 ? -7.590 -0.030 14.821 1.00 98.62 239 MET A CA 1
ATOM 1816 C C . MET A 1 239 ? -8.253 -0.912 13.773 1.00 98.62 239 MET A C 1
ATOM 1818 O O . MET A 1 239 ? -8.729 -0.419 12.751 1.00 98.62 239 MET A O 1
ATOM 1822 N N . LEU A 1 240 ? -8.322 -2.213 14.047 1.00 98.81 240 LEU A N 1
ATOM 1823 C CA . LEU A 1 240 ? -9.232 -3.117 13.355 1.00 98.81 240 LEU A CA 1
ATOM 1824 C C . LEU A 1 240 ? -10.443 -3.370 14.253 1.00 98.81 240 LEU A C 1
ATOM 1826 O O . LEU A 1 240 ? -10.319 -4.013 15.292 1.00 98.81 240 LEU A O 1
ATOM 1830 N N . VAL A 1 241 ? -11.609 -2.891 13.833 1.00 98.75 241 VAL A N 1
ATOM 1831 C CA . VAL A 1 241 ? -12.897 -3.210 14.449 1.00 98.75 241 VAL A CA 1
ATOM 1832 C C . VAL A 1 241 ? -13.470 -4.464 13.794 1.00 98.75 241 VAL A C 1
ATOM 1834 O O . VAL A 1 241 ? -13.509 -4.593 12.565 1.00 98.75 241 VAL A O 1
ATOM 1837 N N . ILE A 1 242 ? -13.904 -5.401 14.627 1.00 98.56 242 ILE A N 1
ATOM 1838 C CA . ILE A 1 242 ? -14.461 -6.694 14.243 1.00 98.56 242 ILE A CA 1
ATOM 1839 C C . ILE A 1 242 ? -15.866 -6.806 14.825 1.00 98.56 242 ILE A C 1
ATOM 1841 O O . ILE A 1 242 ? -16.065 -6.539 16.005 1.00 98.56 242 ILE A O 1
ATOM 1845 N N . GLY A 1 243 ? -16.822 -7.230 14.001 1.00 97.38 243 GLY A N 1
ATOM 1846 C CA . GLY A 1 243 ? -18.180 -7.542 14.437 1.00 97.38 243 GLY A CA 1
ATOM 1847 C C . GLY A 1 243 ? -18.731 -8.796 13.770 1.00 97.38 243 GLY A C 1
ATOM 1848 O O . GLY A 1 243 ? -18.193 -9.269 12.764 1.00 97.38 243 GLY A O 1
ATOM 1849 N N . ASP A 1 244 ? -19.828 -9.305 14.326 1.00 95.19 244 ASP A N 1
ATOM 1850 C CA . ASP A 1 244 ? -20.638 -10.375 13.727 1.00 95.19 244 ASP A CA 1
ATOM 1851 C C . ASP A 1 244 ? -21.791 -9.831 12.868 1.00 95.19 244 ASP A C 1
ATOM 1853 O O . ASP A 1 244 ? -22.392 -10.567 12.087 1.00 95.19 244 ASP A O 1
ATOM 1857 N N . GLN A 1 245 ? -22.091 -8.538 13.002 1.00 95.69 245 GLN A N 1
ATOM 1858 C CA . GLN A 1 245 ? -23.083 -7.806 12.214 1.00 95.69 245 GLN A CA 1
ATOM 1859 C C . GLN A 1 245 ? -22.398 -6.785 11.294 1.00 95.69 245 GLN A C 1
ATOM 1861 O O . GLN A 1 245 ? -21.239 -6.427 11.542 1.00 95.69 245 GLN A O 1
ATOM 1866 N N . PRO A 1 246 ? -23.091 -6.304 10.243 1.00 97.88 246 PRO A N 1
ATOM 1867 C CA . PRO A 1 246 ? -22.576 -5.242 9.390 1.00 97.88 246 PRO A CA 1
ATOM 1868 C C . PRO A 1 246 ? -22.155 -4.006 10.194 1.00 97.88 246 PRO A C 1
ATOM 1870 O O . PRO A 1 246 ? -22.898 -3.514 11.041 1.00 97.88 246 PRO A O 1
ATOM 1873 N N . ILE A 1 247 ? -20.951 -3.509 9.929 1.00 98.38 247 ILE A N 1
ATOM 1874 C CA . ILE A 1 247 ? -20.392 -2.301 10.529 1.00 98.38 247 ILE A CA 1
ATOM 1875 C C . ILE A 1 247 ? -20.830 -1.089 9.701 1.00 98.38 247 ILE A C 1
ATOM 1877 O O . ILE A 1 247 ? -20.584 -1.030 8.487 1.00 98.38 247 ILE A O 1
ATOM 1881 N N . THR A 1 248 ? -21.409 -0.106 10.391 1.00 97.81 248 THR A N 1
ATOM 1882 C CA . THR A 1 248 ? -21.892 1.160 9.837 1.00 97.81 248 THR A CA 1
ATOM 1883 C C . THR A 1 248 ? -21.444 2.318 10.730 1.00 97.81 248 THR A C 1
ATOM 1885 O O . THR A 1 248 ? -21.806 2.403 11.909 1.00 97.81 248 THR A O 1
ATOM 1888 N N . ILE A 1 249 ? -20.655 3.235 10.160 1.00 97.44 249 ILE A N 1
ATOM 1889 C CA . ILE A 1 249 ? -20.259 4.469 10.848 1.00 97.44 249 ILE A CA 1
ATOM 1890 C C . ILE A 1 249 ? -21.488 5.375 10.976 1.00 97.44 249 ILE A C 1
ATOM 1892 O O . ILE A 1 249 ? -22.203 5.593 10.003 1.00 97.44 249 ILE A O 1
ATOM 1896 N N . GLY A 1 250 ? -21.726 5.895 12.179 1.00 95.88 250 GLY A N 1
ATOM 1897 C CA . GLY A 1 250 ? -22.908 6.679 12.541 1.00 95.88 250 GLY A CA 1
ATOM 1898 C C . GLY A 1 250 ? -24.038 5.863 13.176 1.00 95.88 250 GLY A C 1
ATOM 1899 O O . GLY A 1 250 ? -24.944 6.458 13.751 1.00 95.88 250 GLY A O 1
ATOM 1900 N N . GLU A 1 251 ? -23.971 4.528 13.127 1.00 96.44 251 GLU A N 1
ATOM 1901 C CA . GLU A 1 251 ? -24.955 3.644 13.768 1.00 96.44 251 GLU A CA 1
ATOM 1902 C C . GLU A 1 251 ? -24.324 2.829 14.900 1.00 96.44 251 GLU A C 1
ATOM 1904 O O . GLU A 1 251 ? -24.652 3.034 16.066 1.00 96.44 251 GLU A O 1
ATOM 1909 N N . ASN A 1 252 ? -23.405 1.914 14.568 1.00 97.38 252 ASN A N 1
ATOM 1910 C CA . ASN A 1 252 ? -22.759 1.036 15.547 1.00 97.38 252 ASN A CA 1
ATOM 1911 C C . ASN A 1 252 ? -21.280 1.366 15.802 1.00 97.38 252 ASN A C 1
ATOM 1913 O O . ASN A 1 252 ? -20.724 0.913 16.804 1.00 97.38 252 ASN A O 1
ATOM 1917 N N . VAL A 1 253 ? -20.685 2.217 14.961 1.00 98.25 253 VAL A N 1
ATOM 1918 C CA . VAL A 1 253 ? -19.417 2.917 15.212 1.00 98.25 253 VAL A CA 1
ATOM 1919 C C . VAL A 1 253 ? -19.693 4.415 15.186 1.00 98.25 253 VAL A C 1
ATOM 1921 O O . VAL A 1 253 ? -19.938 4.981 14.122 1.00 98.25 253 VAL A O 1
ATOM 1924 N N . THR A 1 254 ? -19.649 5.079 16.335 1.00 98.06 254 THR A N 1
ATOM 1925 C CA . THR A 1 254 ? -19.967 6.510 16.438 1.00 98.06 254 THR A CA 1
ATOM 1926 C C . THR A 1 254 ? -18.694 7.319 16.579 1.00 98.06 254 THR A C 1
ATOM 1928 O O . THR A 1 254 ? -17.867 7.014 17.432 1.00 98.06 254 THR A O 1
ATOM 1931 N N . LEU A 1 255 ? -18.543 8.367 15.770 1.00 98.12 255 LEU A N 1
ATOM 1932 C CA . LEU A 1 255 ? -17.413 9.290 15.838 1.00 98.12 255 LEU A CA 1
ATOM 1933 C C . LEU A 1 255 ? -17.888 10.641 16.360 1.00 98.12 255 LEU A C 1
ATOM 1935 O O . LEU A 1 255 ? -18.922 11.155 15.937 1.00 98.12 255 LEU A O 1
ATOM 1939 N N . SER A 1 256 ? -17.117 11.224 17.273 1.00 97.31 256 SER A N 1
ATOM 1940 C CA . SER A 1 256 ? -17.334 12.604 17.704 1.00 97.31 256 SER A CA 1
ATOM 1941 C C . SER A 1 256 ? -17.068 13.585 16.559 1.00 97.31 256 SER A C 1
ATOM 1943 O O . SER A 1 256 ? -16.421 13.246 15.565 1.00 97.31 256 SER A O 1
ATOM 1945 N N . ALA A 1 257 ? -17.563 14.817 16.695 1.00 94.50 257 ALA A N 1
ATOM 1946 C CA . ALA A 1 257 ? -17.378 15.845 15.675 1.00 94.50 257 ALA A CA 1
ATOM 1947 C C . ALA A 1 257 ? -15.889 16.071 15.356 1.00 94.50 257 ALA A C 1
ATOM 1949 O O . ALA A 1 257 ? -15.045 16.097 16.252 1.00 94.50 257 ALA A O 1
ATOM 1950 N N . GLN A 1 258 ? -15.586 16.248 14.069 1.00 93.50 258 GLN A N 1
ATOM 1951 C CA . GLN A 1 258 ? -14.261 16.655 13.613 1.00 93.50 258 GLN A CA 1
ATOM 1952 C C . GLN A 1 258 ? -14.078 18.161 13.843 1.00 93.50 258 GLN A C 1
ATOM 1954 O O . GLN A 1 258 ? -14.968 18.947 13.521 1.00 93.50 258 GLN A O 1
ATOM 1959 N N . THR A 1 259 ? -12.937 18.557 14.405 1.00 92.31 259 THR A N 1
ATOM 1960 C CA . THR A 1 259 ? -12.604 19.963 14.689 1.00 92.31 259 THR A CA 1
ATOM 1961 C C . THR A 1 259 ? -11.697 20.577 13.628 1.00 92.31 259 THR A C 1
ATOM 1963 O O . THR A 1 259 ? -11.646 21.801 13.503 1.00 92.31 259 THR A O 1
ATOM 1966 N N . ILE A 1 260 ? -11.003 19.750 12.843 1.00 91.44 260 ILE A N 1
ATOM 1967 C CA . ILE A 1 260 ? -10.174 20.210 11.733 1.00 91.44 260 ILE A CA 1
ATOM 1968 C C . ILE A 1 260 ? -11.074 20.569 10.554 1.00 91.44 260 ILE A C 1
ATOM 1970 O O . ILE A 1 260 ? -11.865 19.762 10.073 1.00 91.44 260 ILE A O 1
ATOM 1974 N N . VAL A 1 261 ? -10.955 21.817 10.102 1.00 87.38 261 VAL A N 1
ATOM 1975 C CA . VAL A 1 261 ? -11.762 22.364 9.002 1.00 87.38 261 VAL A CA 1
ATOM 1976 C C . VAL A 1 261 ? -11.049 22.190 7.667 1.00 87.38 261 VAL A C 1
ATOM 1978 O O . VAL A 1 261 ? -11.684 21.862 6.663 1.00 87.38 261 VAL A O 1
ATOM 1981 N N . ALA A 1 262 ? -9.733 22.410 7.654 1.00 88.00 262 ALA A N 1
ATOM 1982 C CA . ALA A 1 262 ? -8.929 22.261 6.458 1.00 88.00 262 ALA A CA 1
ATOM 1983 C C . ALA A 1 262 ? -7.502 21.806 6.762 1.00 88.00 262 ALA A C 1
ATOM 1985 O O . ALA A 1 262 ? -6.920 22.233 7.759 1.00 88.00 262 ALA A O 1
ATOM 1986 N N . ASP A 1 263 ? -6.942 20.983 5.878 1.00 91.06 263 ASP A N 1
ATOM 1987 C CA . ASP A 1 263 ? -5.555 20.538 5.955 1.00 91.06 263 ASP A CA 1
ATOM 1988 C C . ASP A 1 263 ? -4.991 20.130 4.579 1.00 91.06 263 ASP A C 1
ATOM 1990 O O . ASP A 1 263 ? -5.633 19.447 3.777 1.00 91.06 263 ASP A O 1
ATOM 1994 N N . SER A 1 264 ? -3.749 20.546 4.322 1.00 86.50 264 SER A N 1
ATOM 1995 C CA . SER A 1 264 ? -3.060 20.338 3.041 1.00 86.50 264 SER A CA 1
ATOM 1996 C C . SER A 1 264 ? -2.478 18.935 2.841 1.00 86.50 264 SER A C 1
ATOM 1998 O O . SER A 1 264 ? -2.046 18.612 1.746 1.00 86.50 264 SER A O 1
ATOM 2000 N N . MET A 1 265 ? -2.447 18.079 3.854 1.00 87.25 265 MET A N 1
ATOM 2001 C CA . MET A 1 265 ? -2.175 16.653 3.691 1.00 87.25 265 MET A CA 1
ATOM 2002 C C . MET A 1 265 ? -3.480 15.927 3.348 1.00 87.25 265 MET A C 1
ATOM 2004 O O . MET A 1 265 ? -3.565 15.216 2.344 1.00 87.25 265 MET A O 1
ATOM 2008 N N . HIS A 1 266 ? -4.524 16.128 4.148 1.00 89.12 266 HIS A N 1
ATOM 2009 C CA . HIS A 1 266 ? -5.786 15.404 4.006 1.00 89.12 266 HIS A CA 1
ATOM 2010 C C . HIS A 1 266 ? -6.517 15.760 2.713 1.00 89.12 266 HIS A C 1
ATOM 2012 O O . HIS A 1 266 ? -6.900 14.872 1.952 1.00 89.12 266 HIS A O 1
ATOM 2018 N N . GLN A 1 267 ? -6.635 17.049 2.401 1.00 85.94 267 GLN A N 1
ATOM 2019 C CA . GLN A 1 267 ? -7.494 17.538 1.318 1.00 85.94 267 GLN A CA 1
ATOM 2020 C C . GLN A 1 267 ? -6.734 17.911 0.043 1.00 85.94 267 GLN A C 1
ATOM 2022 O O . GLN A 1 267 ? -7.328 18.440 -0.896 1.00 85.94 267 GLN A O 1
ATOM 2027 N N . PHE A 1 268 ? -5.431 17.633 -0.032 1.00 82.88 268 PHE A N 1
ATOM 2028 C CA . PHE A 1 268 ? -4.690 17.856 -1.268 1.00 82.88 268 PHE A CA 1
ATOM 2029 C C . PHE A 1 268 ? -5.153 16.894 -2.362 1.00 82.88 268 PHE A C 1
ATOM 2031 O O . PHE A 1 268 ? -5.025 15.671 -2.254 1.00 82.88 268 PHE A O 1
ATOM 2038 N N . GLY A 1 269 ? -5.724 17.468 -3.416 1.00 76.56 269 GLY A N 1
ATOM 2039 C CA . GLY A 1 269 ? -6.153 16.761 -4.614 1.00 76.56 269 GLY A CA 1
ATOM 2040 C C . GLY A 1 269 ? -5.154 16.933 -5.752 1.00 76.56 269 GLY A C 1
ATOM 2041 O O . GLY A 1 269 ? -4.445 17.936 -5.837 1.00 76.56 269 GLY A O 1
ATOM 2042 N N . TYR A 1 270 ? -5.130 15.962 -6.662 1.00 78.81 270 TYR A N 1
ATOM 2043 C CA . TYR A 1 270 ? -4.407 16.082 -7.922 1.00 78.81 270 TYR A CA 1
ATOM 2044 C C . TYR A 1 270 ? -5.416 16.349 -9.047 1.00 78.81 270 TYR A C 1
ATOM 2046 O O . TYR A 1 270 ? -6.135 15.417 -9.429 1.00 78.81 270 TYR A O 1
ATOM 2054 N N . PRO A 1 271 ? -5.479 17.577 -9.592 1.00 69.50 271 PRO A N 1
ATOM 2055 C CA . PRO A 1 271 ? -6.508 17.943 -10.560 1.00 69.50 271 PRO A CA 1
ATOM 2056 C C . PRO A 1 271 ? -6.478 17.016 -11.780 1.00 69.50 271 PRO A C 1
ATOM 2058 O O . PRO A 1 271 ? -5.409 16.571 -12.226 1.00 69.50 271 PRO A O 1
ATOM 2061 N N . GLU A 1 272 ? -7.654 16.675 -12.299 1.00 60.59 272 GLU A N 1
ATOM 2062 C CA . GLU A 1 272 ? -7.791 16.078 -13.626 1.00 60.59 272 GLU A CA 1
ATOM 2063 C C . GLU A 1 272 ? -7.448 17.158 -14.667 1.00 60.59 272 GLU A C 1
ATOM 2065 O O . GLU A 1 272 ? -7.605 18.357 -14.427 1.00 60.59 272 GLU A O 1
ATOM 2070 N N . THR A 1 273 ? -6.912 16.779 -15.826 1.00 54.19 273 THR A N 1
ATOM 2071 C CA . THR A 1 273 ? -6.612 17.765 -16.873 1.00 54.19 273 THR A CA 1
ATOM 2072 C C . THR A 1 273 ? -7.903 18.427 -17.354 1.00 54.19 273 THR A C 1
ATOM 2074 O O . THR A 1 273 ? -8.675 17.784 -18.057 1.00 54.19 273 THR A O 1
ATOM 2077 N N . GLY A 1 274 ? -8.094 19.709 -17.026 1.00 52.38 274 GLY A N 1
ATOM 2078 C CA . GLY A 1 274 ? -9.226 20.516 -17.492 1.00 52.38 274 GLY A CA 1
ATOM 2079 C C . GLY A 1 274 ? -10.388 20.680 -16.507 1.00 52.38 274 GLY A C 1
ATOM 2080 O O . GLY A 1 274 ? -11.377 21.294 -16.893 1.00 52.38 274 GLY A O 1
ATOM 2081 N N . GLU A 1 275 ? -10.281 20.188 -15.269 1.00 43.34 275 GLU A N 1
ATOM 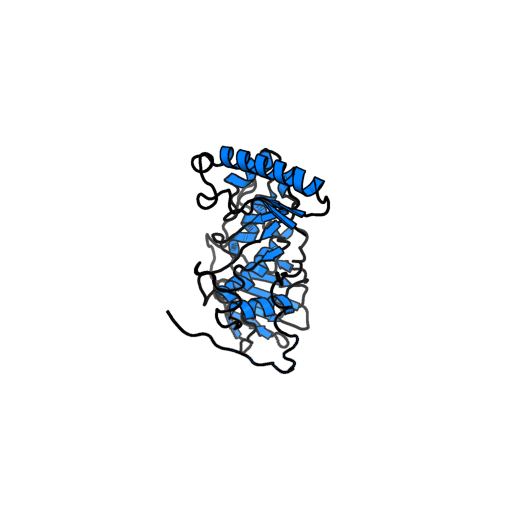2082 C CA . GLU A 1 275 ? -11.296 20.411 -14.229 1.00 43.34 275 GLU A CA 1
ATOM 2083 C C . GLU A 1 275 ? -10.808 21.405 -13.165 1.00 43.34 275 GLU A C 1
ATOM 2085 O O . GLU A 1 275 ? -9.655 21.354 -12.721 1.00 43.34 275 GLU A O 1
ATOM 2090 N N . ASP A 1 276 ? -11.705 22.308 -12.753 1.00 42.50 276 ASP A N 1
ATOM 2091 C CA . ASP A 1 276 ? -11.576 23.079 -11.514 1.00 42.50 276 ASP A CA 1
ATOM 2092 C C . ASP A 1 276 ? -11.455 22.120 -10.319 1.00 42.50 276 ASP A C 1
ATOM 2094 O O . ASP A 1 276 ? -11.866 20.968 -10.418 1.00 42.50 276 ASP A O 1
ATOM 2098 N N . TRP A 1 277 ? -10.883 22.582 -9.199 1.00 38.97 277 TRP A N 1
ATOM 2099 C CA . TRP A 1 277 ? -10.586 21.814 -7.976 1.00 38.97 277 TRP A CA 1
ATOM 2100 C C . TRP A 1 277 ? -11.792 21.054 -7.388 1.00 38.97 277 TRP A C 1
ATOM 2102 O O . TRP A 1 277 ? -12.330 21.417 -6.344 1.00 38.97 277 TRP A O 1
ATOM 2112 N N . VAL A 1 278 ? -12.207 19.966 -8.020 1.00 38.66 278 VAL A N 1
ATOM 2113 C CA . VAL A 1 278 ? -13.130 18.996 -7.455 1.00 38.66 278 VAL A CA 1
ATOM 2114 C C . VAL A 1 278 ? -12.264 17.873 -6.913 1.00 38.66 278 VAL A C 1
ATOM 2116 O O . VAL A 1 278 ? -11.501 17.240 -7.641 1.00 38.66 278 VAL A O 1
ATOM 2119 N N . VAL A 1 279 ? -12.341 17.657 -5.602 1.00 41.78 279 VAL A N 1
ATOM 2120 C CA . VAL A 1 279 ? -11.760 16.485 -4.945 1.00 41.78 279 VAL A CA 1
ATOM 2121 C C . VAL A 1 279 ? -12.570 15.273 -5.408 1.00 41.78 279 VAL 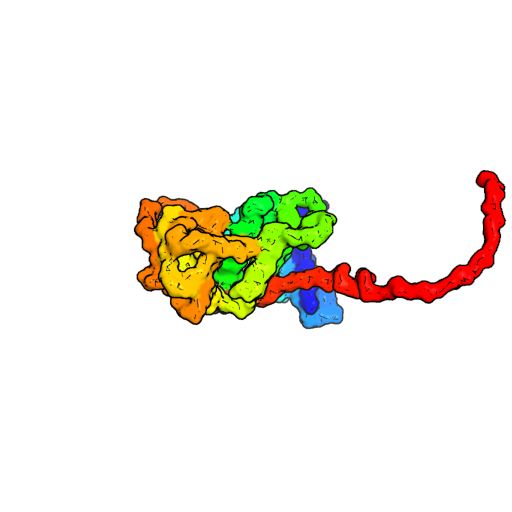A C 1
ATOM 2123 O O . VAL A 1 279 ? -13.514 14.852 -4.748 1.00 41.78 279 VAL A O 1
ATOM 2126 N N . THR A 1 280 ? -12.262 14.750 -6.591 1.00 39.22 280 THR A N 1
ATOM 2127 C CA . THR A 1 280 ? -12.770 13.457 -7.036 1.00 39.22 280 THR A CA 1
ATOM 2128 C C . THR A 1 280 ? -11.896 12.390 -6.391 1.00 39.22 280 THR A C 1
ATOM 2130 O O . THR A 1 280 ? -10.691 12.333 -6.624 1.00 39.22 280 THR A O 1
ATOM 2133 N N . ASP A 1 281 ? -12.485 11.590 -5.499 1.00 45.09 281 ASP A N 1
ATOM 2134 C CA . ASP A 1 281 ? -11.842 10.401 -4.945 1.00 45.09 281 ASP A CA 1
ATOM 2135 C C . ASP A 1 281 ? -11.856 9.296 -6.015 1.00 45.09 281 ASP A C 1
ATOM 2137 O O . ASP A 1 281 ? -12.910 8.702 -6.266 1.00 45.09 281 ASP A O 1
ATOM 2141 N N . PRO A 1 282 ? -10.716 8.982 -6.654 1.00 40.41 282 PRO A N 1
ATOM 2142 C CA . PRO A 1 282 ? -10.680 8.016 -7.746 1.00 40.41 282 PRO A CA 1
ATOM 2143 C C . PRO A 1 282 ? -10.905 6.578 -7.259 1.00 40.41 282 PRO A C 1
ATOM 2145 O O . PRO A 1 282 ? -11.032 5.668 -8.078 1.00 40.41 282 PRO A O 1
ATOM 2148 N N . SER A 1 283 ? -10.924 6.344 -5.939 1.00 43.50 283 SER A N 1
ATOM 2149 C CA . SER A 1 283 ? -11.173 5.022 -5.362 1.00 43.50 283 SER A CA 1
ATOM 2150 C C . SER A 1 283 ? -12.621 4.552 -5.536 1.00 43.50 283 SER A C 1
ATOM 2152 O O . SER A 1 283 ? -12.859 3.346 -5.503 1.00 43.50 283 SER A O 1
ATOM 2154 N N . ASN A 1 284 ? -13.566 5.461 -5.807 1.00 41.00 284 ASN A N 1
ATOM 2155 C CA . ASN A 1 284 ? -14.969 5.108 -6.050 1.00 41.00 284 ASN A CA 1
ATOM 2156 C C . ASN A 1 284 ? -15.212 4.435 -7.415 1.00 41.00 284 ASN A C 1
ATOM 2158 O O . ASN A 1 284 ? -16.178 3.687 -7.552 1.00 41.00 284 ASN A O 1
ATOM 2162 N N . ASP A 1 285 ? -14.327 4.642 -8.398 1.00 38.62 285 ASP A N 1
ATOM 2163 C CA . ASP A 1 285 ? -14.502 4.141 -9.773 1.00 38.62 285 ASP A CA 1
ATOM 2164 C C . ASP A 1 285 ? -13.676 2.882 -10.089 1.00 38.62 285 ASP A C 1
ATOM 2166 O O . ASP A 1 285 ? -13.756 2.323 -11.190 1.00 38.62 285 ASP A O 1
ATOM 2170 N N . LEU A 1 286 ? -12.867 2.404 -9.138 1.00 42.12 286 LEU A N 1
ATOM 2171 C CA . LEU A 1 286 ? -12.107 1.170 -9.304 1.00 42.12 286 LEU A CA 1
ATOM 2172 C C . LEU A 1 286 ? -12.950 -0.020 -8.820 1.00 42.12 286 LEU A C 1
ATOM 2174 O O . LEU A 1 286 ? -13.378 -0.031 -7.667 1.00 42.12 286 LEU A O 1
ATOM 2178 N N . PRO A 1 287 ? -13.177 -1.061 -9.648 1.00 39.97 287 PRO A N 1
ATOM 2179 C CA . PRO A 1 287 ? -13.823 -2.277 -9.170 1.00 39.97 287 PRO A CA 1
ATOM 2180 C C . PRO A 1 287 ? -12.989 -2.840 -8.018 1.00 39.97 287 PRO A C 1
ATOM 2182 O O . PRO A 1 287 ? -11.796 -3.105 -8.195 1.00 39.97 287 PRO A O 1
ATOM 2185 N N . GLY A 1 288 ? -13.596 -2.980 -6.837 1.00 40.47 288 GLY A N 1
ATOM 2186 C CA . GLY A 1 288 ? -12.837 -3.288 -5.633 1.00 40.47 288 GLY A CA 1
ATOM 2187 C C . GLY A 1 288 ? -12.049 -4.589 -5.786 1.00 40.47 288 GLY A C 1
ATOM 2188 O O . GLY A 1 288 ? -12.550 -5.646 -6.192 1.00 40.47 288 GLY A O 1
ATOM 2189 N N . ALA A 1 289 ? -10.745 -4.487 -5.544 1.00 44.09 289 ALA A N 1
ATOM 2190 C CA . ALA A 1 289 ? -9.826 -5.583 -5.768 1.00 44.09 289 ALA A CA 1
ATOM 2191 C C . ALA A 1 289 ? -9.814 -6.509 -4.550 1.00 44.09 289 ALA A C 1
ATOM 2193 O O . ALA A 1 289 ? -9.664 -6.080 -3.407 1.00 44.09 289 ALA A O 1
ATOM 2194 N N . ARG A 1 290 ? -9.877 -7.821 -4.790 1.00 48.22 290 ARG A N 1
ATOM 2195 C CA . ARG A 1 290 ? -9.440 -8.787 -3.777 1.00 48.22 290 ARG A CA 1
ATOM 2196 C C . ARG A 1 290 ? -7.919 -8.826 -3.785 1.00 48.22 290 ARG A C 1
ATOM 2198 O O . ARG A 1 290 ? -7.329 -9.337 -4.741 1.00 48.22 290 ARG A O 1
ATOM 2205 N N . VAL A 1 291 ? -7.289 -8.366 -2.706 1.00 46.97 291 VAL A N 1
ATOM 2206 C CA . VAL A 1 291 ? -5.852 -8.586 -2.504 1.00 46.97 291 VAL A CA 1
ATOM 2207 C C . VAL A 1 291 ? -5.631 -10.091 -2.359 1.00 46.97 291 VAL A C 1
ATOM 2209 O O . VAL A 1 291 ? -6.111 -10.734 -1.418 1.00 46.97 291 VAL A O 1
ATOM 2212 N N . ARG A 1 292 ? -4.948 -10.695 -3.337 1.00 46.19 292 ARG A N 1
ATOM 2213 C CA . ARG A 1 292 ? -4.670 -12.133 -3.317 1.00 46.19 292 ARG A CA 1
ATOM 2214 C C . ARG A 1 292 ? -3.558 -12.399 -2.302 1.00 46.19 292 ARG A C 1
ATOM 2216 O O . ARG A 1 292 ? -2.548 -11.710 -2.308 1.00 46.19 292 ARG A O 1
ATOM 2223 N N . LYS A 1 293 ? -3.762 -13.426 -1.467 1.00 35.25 293 LYS A N 1
ATOM 2224 C CA . LYS A 1 293 ? -2.819 -14.084 -0.535 1.00 35.25 293 LYS A CA 1
ATOM 2225 C C . LYS A 1 293 ? -1.413 -13.452 -0.481 1.00 35.25 293 LYS A C 1
ATOM 2227 O O . LYS A 1 293 ? -0.648 -13.656 -1.427 1.00 35.25 293 LYS A O 1
ATOM 2232 N N . LEU A 1 294 ? -1.021 -12.820 0.640 1.00 43.03 294 LEU A N 1
ATOM 2233 C CA . LEU A 1 294 ? 0.398 -12.504 0.871 1.00 43.03 294 LEU A CA 1
ATOM 2234 C C . LEU A 1 294 ? 1.155 -13.837 0.898 1.00 43.03 294 LEU A C 1
ATOM 2236 O O . LEU A 1 294 ? 0.971 -14.673 1.791 1.00 43.03 294 LEU A O 1
ATOM 2240 N N . ARG A 1 295 ? 1.934 -14.104 -0.151 1.00 37.66 295 ARG A N 1
ATOM 2241 C CA . ARG A 1 295 ? 2.686 -15.352 -0.267 1.00 37.66 295 ARG A CA 1
ATOM 2242 C C . ARG A 1 295 ? 3.991 -15.218 0.495 1.00 37.66 295 ARG A C 1
ATOM 2244 O O . ARG A 1 295 ? 4.826 -14.385 0.167 1.00 37.66 295 ARG A O 1
ATOM 2251 N N . TRP A 1 296 ? 4.197 -16.140 1.426 1.00 27.73 296 TRP A N 1
ATOM 2252 C CA . TRP A 1 296 ? 5.532 -16.514 1.856 1.00 27.73 296 TRP A CA 1
ATOM 2253 C C . TRP A 1 296 ? 6.302 -17.081 0.656 1.00 27.73 296 TRP A C 1
ATOM 2255 O O . TRP A 1 296 ? 5.842 -18.033 0.017 1.00 27.73 296 TRP A O 1
ATOM 2265 N N . CYS A 1 297 ? 7.503 -16.570 0.384 1.00 26.19 297 CYS A N 1
ATOM 2266 C CA . CYS A 1 297 ? 8.520 -17.356 -0.314 1.00 26.19 297 CYS A CA 1
ATOM 2267 C C . CYS A 1 297 ? 9.056 -18.420 0.659 1.00 26.19 297 CYS A C 1
ATOM 2269 O O . CYS A 1 297 ? 10.132 -18.293 1.234 1.00 26.19 297 CYS A O 1
ATOM 2271 N N . SER A 1 298 ? 8.278 -19.480 0.891 1.00 28.47 298 SER A N 1
ATOM 2272 C CA . SER A 1 298 ? 8.698 -20.643 1.679 1.00 28.47 298 SER A CA 1
ATOM 2273 C C . SER A 1 298 ? 9.651 -21.524 0.863 1.00 28.47 298 SER A C 1
ATOM 2275 O O . SER A 1 298 ? 9.263 -22.596 0.401 1.00 28.47 298 SER A O 1
ATOM 2277 N N . ALA A 1 299 ? 10.896 -21.085 0.672 1.00 26.47 299 ALA A N 1
ATOM 2278 C CA . ALA A 1 299 ? 11.938 -21.904 0.045 1.00 26.47 299 ALA A CA 1
ATOM 2279 C C . ALA A 1 299 ? 12.887 -22.594 1.048 1.00 26.47 299 ALA A C 1
ATOM 2281 O O . ALA A 1 299 ? 13.711 -23.392 0.621 1.00 26.47 299 ALA A O 1
ATOM 2282 N N . LEU A 1 300 ? 12.776 -22.372 2.369 1.00 30.12 300 LEU A N 1
ATOM 2283 C CA . LEU A 1 300 ? 13.836 -22.807 3.303 1.00 30.12 300 LEU A CA 1
ATOM 2284 C C . LEU A 1 300 ? 13.415 -23.551 4.582 1.00 30.12 300 LEU A C 1
ATOM 2286 O O . LEU A 1 300 ? 14.247 -23.773 5.453 1.00 30.12 300 LEU A O 1
ATOM 2290 N N . ILE A 1 301 ? 12.180 -24.053 4.691 1.00 29.00 301 ILE A N 1
ATOM 2291 C CA . ILE A 1 301 ? 11.782 -24.905 5.835 1.00 29.00 301 ILE A CA 1
ATOM 2292 C C . ILE A 1 301 ? 11.129 -26.199 5.342 1.00 29.00 301 ILE A C 1
ATOM 2294 O O . ILE A 1 301 ? 9.948 -26.457 5.557 1.00 29.00 301 ILE A O 1
ATOM 2298 N N . ARG A 1 302 ? 11.905 -27.037 4.646 1.00 26.70 302 ARG A N 1
ATOM 2299 C CA . ARG A 1 302 ? 11.559 -28.462 4.475 1.00 26.70 302 ARG A CA 1
ATOM 2300 C C . ARG A 1 302 ? 12.706 -29.458 4.693 1.00 26.70 302 ARG A C 1
ATOM 2302 O O . ARG A 1 302 ? 12.448 -30.649 4.606 1.00 26.70 302 ARG A O 1
ATOM 2309 N N . ASN A 1 303 ? 13.908 -29.018 5.090 1.00 30.45 303 ASN A N 1
ATOM 2310 C CA . ASN A 1 303 ? 15.059 -29.923 5.281 1.00 30.45 303 ASN A CA 1
ATOM 2311 C C . ASN A 1 303 ? 15.620 -30.059 6.710 1.00 30.45 303 ASN A C 1
ATOM 2313 O O . ASN A 1 303 ? 16.590 -30.779 6.898 1.00 30.45 303 ASN A O 1
ATOM 2317 N N . ALA A 1 304 ? 15.001 -29.480 7.743 1.00 30.41 304 ALA A N 1
ATOM 2318 C CA . ALA A 1 304 ? 15.534 -29.583 9.113 1.00 30.41 304 ALA A CA 1
ATOM 2319 C C . ALA A 1 304 ? 14.918 -30.701 9.981 1.00 30.41 304 ALA A C 1
ATOM 2321 O O . ALA A 1 304 ? 15.225 -30.802 11.166 1.00 30.41 304 ALA A O 1
ATOM 2322 N N . ARG A 1 305 ? 14.040 -31.558 9.443 1.00 34.38 305 ARG A N 1
ATOM 2323 C CA . ARG A 1 305 ? 13.451 -32.669 10.214 1.00 34.38 305 ARG A CA 1
ATOM 2324 C C . ARG A 1 305 ? 13.284 -33.921 9.368 1.00 34.38 305 ARG A C 1
ATOM 2326 O O . ARG A 1 305 ? 12.181 -34.216 8.919 1.00 34.38 305 ARG A O 1
ATOM 2333 N N . ARG A 1 306 ? 14.367 -34.683 9.198 1.00 32.09 306 ARG A N 1
ATOM 2334 C CA . ARG A 1 306 ? 14.317 -36.149 9.068 1.00 32.09 306 ARG A CA 1
ATOM 2335 C C . ARG A 1 306 ? 15.701 -36.767 9.314 1.00 32.09 306 ARG A C 1
ATOM 2337 O O . ARG A 1 306 ? 16.566 -36.731 8.453 1.00 32.09 306 ARG A O 1
ATOM 2344 N N . ARG A 1 307 ? 15.782 -37.435 10.473 1.00 30.52 307 ARG A N 1
ATOM 2345 C CA . ARG A 1 307 ? 16.614 -38.607 10.808 1.00 30.52 307 ARG A CA 1
ATOM 2346 C C . ARG A 1 307 ? 18.043 -38.361 11.310 1.00 30.52 307 ARG A C 1
ATOM 2348 O O . ARG A 1 307 ? 19.017 -38.634 10.626 1.00 30.52 307 ARG A O 1
ATOM 2355 N N . CYS A 1 308 ? 18.124 -38.072 12.611 1.00 30.28 308 CYS A N 1
ATOM 2356 C CA . CYS A 1 308 ? 19.015 -38.837 13.484 1.00 30.28 308 CYS A CA 1
ATOM 2357 C C . CYS A 1 308 ? 18.513 -40.289 13.545 1.00 30.28 308 CYS A C 1
ATOM 2359 O O . CYS A 1 308 ? 17.351 -40.534 13.871 1.00 30.28 308 CYS A O 1
ATOM 2361 N N . GLY A 1 309 ? 19.380 -41.242 13.222 1.00 28.56 309 GLY A N 1
ATOM 2362 C CA . GLY A 1 309 ? 19.150 -42.671 13.391 1.00 28.56 309 GLY A CA 1
ATOM 2363 C C . GLY A 1 309 ? 20.497 -43.379 13.433 1.00 28.56 309 GLY A C 1
ATOM 2364 O O . GLY A 1 309 ? 21.196 -43.435 12.428 1.00 28.56 309 GLY A O 1
ATOM 2365 N N . HIS A 1 310 ? 20.874 -43.851 14.619 1.00 33.56 310 HIS A N 1
ATOM 2366 C CA . HIS A 1 310 ? 22.099 -44.591 14.906 1.00 33.56 310 HIS A CA 1
ATOM 2367 C C . HIS A 1 310 ? 22.400 -45.717 13.905 1.00 33.56 310 HIS A C 1
ATOM 2369 O O . HIS A 1 310 ? 21.519 -46.530 13.631 1.00 33.56 310 HIS A O 1
ATOM 2375 N N . ARG A 1 311 ? 23.680 -45.867 13.522 1.00 30.41 311 ARG A N 1
ATOM 2376 C CA . ARG A 1 311 ? 24.398 -47.159 13.521 1.00 30.41 311 ARG A CA 1
ATOM 2377 C C . ARG A 1 311 ? 25.921 -46.984 13.349 1.00 30.41 311 ARG A C 1
ATOM 2379 O O . ARG A 1 311 ? 26.382 -46.406 12.380 1.00 30.41 311 ARG A O 1
ATOM 2386 N N . ARG A 1 312 ? 26.617 -47.498 14.371 1.00 29.86 312 ARG A N 1
ATOM 2387 C CA . ARG A 1 312 ? 27.984 -48.043 14.538 1.00 29.86 312 ARG A CA 1
ATOM 2388 C C . ARG A 1 312 ? 29.096 -47.750 13.504 1.00 29.86 312 ARG A C 1
ATOM 2390 O O . ARG A 1 312 ? 28.964 -48.028 12.321 1.00 29.86 312 ARG A O 1
ATOM 2397 N N . LEU A 1 313 ? 30.229 -47.332 14.082 1.00 29.36 313 LEU A N 1
ATOM 2398 C CA . LEU A 1 313 ? 31.615 -47.268 13.582 1.00 29.36 313 LEU A CA 1
ATOM 2399 C C . LEU A 1 313 ? 32.144 -48.586 12.974 1.00 29.36 313 LEU A C 1
ATOM 2401 O O . LEU A 1 313 ? 31.654 -49.661 13.331 1.00 29.36 313 LEU A O 1
ATOM 2405 N N . PRO A 1 314 ? 33.250 -48.496 12.204 1.00 29.84 314 PRO A N 1
ATOM 2406 C CA . PRO A 1 314 ? 34.523 -49.017 12.723 1.00 29.84 314 PRO A CA 1
ATOM 2407 C C . PRO A 1 314 ? 35.735 -48.058 12.575 1.00 29.84 314 PRO A C 1
ATOM 2409 O O . PRO A 1 314 ? 36.019 -47.537 11.504 1.00 29.84 314 PRO A O 1
ATOM 2412 N N . ILE A 1 315 ? 36.404 -47.814 13.711 1.00 30.70 315 ILE A N 1
ATOM 2413 C CA . ILE A 1 315 ? 37.849 -47.967 14.039 1.00 30.70 315 ILE A CA 1
ATOM 2414 C C . ILE A 1 315 ? 38.771 -48.337 12.831 1.00 30.70 315 ILE A C 1
ATOM 2416 O O . ILE A 1 315 ? 38.514 -49.371 12.223 1.00 30.70 315 ILE A O 1
ATOM 2420 N N . LEU A 1 316 ? 39.799 -47.572 12.386 1.00 26.69 316 LEU A N 1
ATOM 2421 C CA . LEU A 1 316 ? 41.227 -47.379 12.833 1.00 26.69 316 LEU A CA 1
ATOM 2422 C C . LEU A 1 316 ? 42.013 -46.730 11.630 1.00 26.69 316 LEU A C 1
ATOM 2424 O O . LEU A 1 316 ? 41.469 -46.792 10.527 1.00 26.69 316 LEU A O 1
ATOM 2428 N N . PRO A 1 317 ? 43.306 -46.300 11.692 1.00 32.53 317 PRO A N 1
ATOM 2429 C CA . PRO A 1 317 ? 44.141 -45.707 12.753 1.00 32.53 317 PRO A CA 1
ATOM 2430 C C . PRO A 1 317 ? 44.662 -44.279 12.441 1.00 32.53 317 PRO A C 1
ATOM 2432 O O . PRO A 1 317 ? 44.644 -43.794 11.314 1.00 32.53 317 PRO A O 1
ATOM 2435 N N . MET A 1 318 ? 45.232 -43.677 13.491 1.00 26.48 318 MET A N 1
ATOM 2436 C CA . MET A 1 318 ? 46.164 -42.541 13.512 1.00 26.48 318 MET A CA 1
ATOM 2437 C C . MET A 1 318 ? 47.376 -42.671 12.572 1.00 26.48 318 MET A C 1
ATOM 2439 O O . MET A 1 318 ? 47.990 -43.733 12.494 1.00 26.48 318 MET A O 1
ATOM 2443 N N . ALA A 1 319 ? 47.836 -41.526 12.061 1.00 25.28 319 ALA A N 1
ATOM 2444 C CA . ALA A 1 319 ? 49.259 -41.217 11.927 1.00 25.28 319 ALA A CA 1
ATOM 2445 C C . ALA A 1 319 ? 49.497 -39.749 12.329 1.00 25.28 319 ALA A C 1
ATOM 2447 O O . ALA A 1 319 ? 48.720 -38.862 11.979 1.00 25.28 319 ALA A O 1
ATOM 2448 N N . ILE A 1 320 ? 50.542 -39.538 13.126 1.00 29.67 320 ILE A N 1
ATOM 2449 C CA . ILE A 1 320 ? 50.990 -38.280 13.732 1.00 29.67 320 ILE A CA 1
ATOM 2450 C C . ILE A 1 320 ? 52.255 -37.797 12.997 1.00 29.67 320 ILE A C 1
ATOM 2452 O O . ILE A 1 320 ? 53.100 -38.622 12.664 1.00 29.67 320 ILE A O 1
ATOM 2456 N N . SER A 1 321 ? 52.388 -36.465 12.891 1.00 29.17 321 SER A N 1
ATOM 2457 C CA . SER A 1 321 ? 53.615 -35.646 12.753 1.00 29.17 321 SER A CA 1
ATOM 2458 C C . SER A 1 321 ? 54.363 -35.633 11.410 1.00 29.17 321 SER A C 1
ATOM 2460 O O . SER A 1 321 ? 54.982 -36.618 11.022 1.00 29.17 321 SER A O 1
ATOM 2462 N N . ALA A 1 322 ? 54.452 -34.454 10.783 1.00 40.44 322 ALA A N 1
ATOM 2463 C CA . ALA A 1 322 ? 55.462 -33.426 11.085 1.00 40.44 322 ALA A CA 1
ATOM 2464 C C . ALA A 1 322 ? 54.887 -32.030 10.799 1.00 40.44 322 ALA A C 1
ATOM 2466 O O . ALA A 1 322 ? 54.009 -31.945 9.910 1.00 40.44 322 ALA A O 1
#

Foldseek 3Di:
DEDEFFAQLQDLVRDDDPLSPDDLLVSLVVQLVSLVVCLVVVCVVPVPYFYEYDNHEALDCVNLLSNVVVVVLVRGQAYEYANAVPQLLCVLQSLVVLLVRPSSVPRAYEHQEYFDLDLLLGLVSVLSNVQSCLLSQHQYHEYPDQEDDPPSTDHCAYPVRDGGLNVLLVVVCLVPAAQFFWDFQAPDLFKGWIDGHFFKIWIAGDWWWKFAAPQKWKAWSNRHTDPHRTDIHHPRTIIIIGGPDGDDEPPGIDTDDDPDPDDCSRQPHDDDVPDDPDRDSCSVVDPRHRRHDHDDPPPPPDPPDDDDDDDDDDDDDDDDDD